Protein AF-B2ATV7-F1 (afdb_monomer)

Nearest PDB structures (foldseek):
  2cnq-assembly1_A  TM=7.010E-01  e=2.497E-25  Saccharomyces cerevisiae
  1obg-assembly1_A  TM=6.786E-01  e=4.242E-25  Saccharomyces cerevisiae
  1obd-assembly1_A  TM=6.694E-01  e=1.827E-22  Saccharomyces cerevisiae
  2cnv-assembly1_A  TM=6.680E-01  e=2.312E-22  Saccharomyces cerevisiae
  1a48-assembly1_A  TM=6.527E-01  e=5.898E-21  Saccharomyces cerevisiae

Foldseek 3Di:
DDQDFFPDDDDPVWAFDDDDQFWTWTDPDPVDIDIFGGQWDDDPRDIDPGGDHCPRVVVVVVVVVVVVCQVQCDAQNHHFDPPAAPLRDGPADDDWDWDDDPPPDDTHTHHLVVVCVVPNVVVSVVVRVVLRVLCVVLQVLLVVLQKHFSDFDWDWDQPPVVRDIDTDDDDPALAGTWIARNVQDDGRDDGDTLHCVLVVVVCVVVVNPPPPPDDDDPVSVVVNVVSRQSSVCSNPVDGPVVVVVD

Mean predicted aligned error: 11.79 Å

Organism: Podospora anserina (strain S / ATCC MYA-4624 / DSM 980 / FGSC 10383) (NCBI:txid515849)

pLDDT: mean 85.5, std 10.32, range [50.28, 97.06]

Secondary structure (DSSP, 8-state):
-PPPP-S----TTSEEEEE-SSEEEEEEETTEEEEEE-S--EETTEEPSS--TTHHHHHHHHHHHHHHHHHH-EETTEE--TTPPTTPPPSS-----B----TTSPPPB--HHHHHHHH-HHHHHHHHHHHHHHHHHHHHHHHTTTEEEEEE--EEEEETTTTEEEEES--S-TTTEEEEETTS--TTSPPP-SSTHHHHHHHHHTT-TT-TTPPPPHHHHHHHHHHHHHHHHHHHSS-HHHHHT-

Structure (mmCIF, N/CA/C/O backbone):
data_AF-B2ATV7-F1
#
_entry.id   AF-B2ATV7-F1
#
loop_
_atom_site.group_PDB
_atom_site.id
_atom_site.type_symbol
_atom_site.label_atom_id
_atom_site.label_alt_id
_atom_site.label_comp_id
_atom_site.label_asym_id
_atom_site.label_entity_id
_atom_site.label_seq_id
_atom_site.pdbx_PDB_ins_code
_atom_site.Cartn_x
_atom_site.Cartn_y
_atom_site.Cartn_z
_atom_site.occupancy
_atom_site.B_iso_or_equiv
_atom_site.auth_seq_id
_atom_site.auth_comp_id
_atom_site.auth_asym_id
_atom_site.auth_atom_id
_atom_site.pdbx_PDB_model_num
ATOM 1 N N . MET A 1 1 ? 34.332 16.399 -4.864 1.00 51.94 1 MET A N 1
ATOM 2 C CA . MET A 1 1 ? 35.090 15.244 -5.400 1.00 51.94 1 MET A CA 1
ATOM 3 C C . MET A 1 1 ? 34.204 14.534 -6.408 1.00 51.94 1 MET A C 1
ATOM 5 O O . MET A 1 1 ? 33.010 14.442 -6.154 1.00 51.94 1 MET A O 1
ATOM 9 N N . SER A 1 2 ? 34.739 14.103 -7.551 1.00 76.81 2 SER A N 1
ATOM 10 C CA . SER A 1 2 ? 33.984 13.308 -8.527 1.00 76.81 2 SER A CA 1
ATOM 11 C C . SER A 1 2 ? 33.774 11.887 -8.002 1.00 76.81 2 SER A C 1
ATOM 13 O O . SER A 1 2 ? 34.664 11.311 -7.377 1.00 76.81 2 SER A O 1
ATOM 15 N N . ILE A 1 3 ? 32.587 11.327 -8.234 1.00 81.81 3 ILE A N 1
ATOM 16 C CA . ILE A 1 3 ? 32.277 9.944 -7.862 1.00 81.81 3 ILE A CA 1
ATOM 17 C C . ILE A 1 3 ? 33.008 9.014 -8.846 1.00 81.81 3 ILE A C 1
ATOM 19 O O . ILE A 1 3 ? 32.867 9.208 -10.058 1.00 81.81 3 ILE A O 1
ATOM 23 N N . PRO A 1 4 ? 33.803 8.038 -8.371 1.00 86.50 4 PRO A N 1
ATOM 24 C CA . PRO A 1 4 ? 34.547 7.142 -9.248 1.00 86.50 4 PRO A CA 1
ATOM 25 C C . PRO A 1 4 ? 33.600 6.246 -10.056 1.00 86.50 4 PRO A C 1
ATOM 27 O O . PRO A 1 4 ? 32.606 5.746 -9.534 1.00 86.50 4 PRO A O 1
ATOM 30 N N . VAL A 1 5 ? 33.935 6.037 -11.331 1.00 92.00 5 VAL A N 1
ATOM 31 C CA . VAL A 1 5 ? 33.201 5.160 -12.252 1.00 92.00 5 VAL A CA 1
ATOM 32 C C . VAL A 1 5 ? 33.972 3.860 -12.412 1.00 92.00 5 VAL A C 1
ATOM 34 O O . VAL A 1 5 ? 35.124 3.874 -12.848 1.00 92.00 5 VAL A O 1
ATOM 37 N N . VAL A 1 6 ? 33.340 2.735 -12.091 1.00 92.00 6 VAL A N 1
ATOM 38 C CA . VAL A 1 6 ? 34.003 1.427 -12.087 1.00 92.00 6 VAL A CA 1
ATOM 39 C C . VAL A 1 6 ? 33.540 0.595 -13.283 1.00 92.00 6 VAL A C 1
ATOM 41 O O . VAL A 1 6 ? 32.559 -0.144 -13.214 1.00 92.00 6 VAL A O 1
ATOM 44 N N . THR A 1 7 ? 34.239 0.717 -14.414 1.00 91.69 7 THR A N 1
ATOM 45 C CA . THR A 1 7 ? 33.933 -0.034 -15.650 1.00 91.69 7 THR A CA 1
ATOM 46 C C . THR A 1 7 ? 34.720 -1.333 -15.792 1.00 91.69 7 THR A C 1
ATOM 48 O O . THR A 1 7 ? 34.287 -2.220 -16.532 1.00 91.69 7 THR A O 1
ATOM 51 N N . ASN A 1 8 ? 35.833 -1.470 -15.072 1.00 88.38 8 ASN A N 1
ATOM 52 C CA . ASN A 1 8 ? 36.617 -2.693 -14.994 1.00 88.38 8 ASN A CA 1
ATOM 53 C C . ASN A 1 8 ? 36.934 -3.023 -13.537 1.00 88.38 8 ASN A C 1
ATOM 55 O O . ASN A 1 8 ? 37.271 -2.135 -12.755 1.00 88.38 8 ASN A O 1
ATOM 59 N N . ILE A 1 9 ? 36.826 -4.299 -13.191 1.00 85.25 9 ILE A N 1
ATOM 60 C CA . ILE A 1 9 ? 37.188 -4.833 -11.883 1.00 85.25 9 ILE A CA 1
ATOM 61 C C . ILE A 1 9 ? 38.056 -6.044 -12.166 1.00 85.25 9 ILE A C 1
ATOM 63 O O . ILE A 1 9 ? 37.684 -6.873 -12.988 1.00 85.25 9 ILE A O 1
ATOM 67 N N . GLU A 1 10 ? 39.195 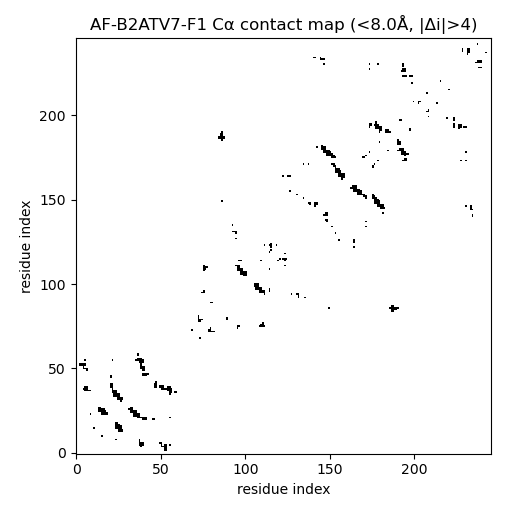-6.128 -11.493 1.00 87.06 10 GLU A N 1
ATOM 68 C CA . GLU A 1 10 ? 40.074 -7.291 -11.532 1.00 87.06 10 GLU A CA 1
ATOM 69 C C . GLU A 1 10 ? 40.244 -7.791 -10.102 1.00 87.06 10 GLU A C 1
ATOM 71 O O . GLU A 1 10 ? 40.695 -7.056 -9.221 1.00 87.06 10 GLU A O 1
ATOM 76 N N . LEU A 1 11 ? 39.835 -9.035 -9.863 1.00 88.69 11 LEU A N 1
ATOM 77 C CA . LEU A 1 11 ? 39.947 -9.693 -8.566 1.00 88.69 11 LEU A CA 1
ATOM 78 C C . LEU A 1 11 ? 41.034 -10.754 -8.674 1.00 88.69 11 LEU A C 1
ATOM 80 O O . LEU A 1 11 ? 40.785 -11.854 -9.150 1.00 88.69 11 LEU A O 1
ATOM 84 N N . SER A 1 12 ? 42.247 -10.436 -8.225 1.00 88.38 12 SER A N 1
ATOM 85 C CA . SER A 1 12 ? 43.395 -11.352 -8.306 1.00 88.38 12 SER A CA 1
ATOM 86 C C . SER A 1 12 ? 43.201 -12.660 -7.530 1.00 88.38 12 SER A C 1
ATOM 88 O O . SER A 1 12 ? 43.883 -13.643 -7.806 1.00 88.38 12 SER A O 1
ATOM 90 N N . SER A 1 13 ? 42.274 -12.684 -6.572 1.00 91.31 13 SER A N 1
ATOM 91 C CA . SER A 1 13 ? 41.938 -13.854 -5.762 1.00 91.31 13 SER A CA 1
ATOM 92 C C . SER A 1 13 ? 40.912 -14.795 -6.399 1.00 91.31 13 SER A C 1
ATOM 94 O O . SER A 1 13 ? 40.745 -15.899 -5.889 1.00 91.31 13 SER A O 1
ATOM 96 N N . LEU A 1 14 ? 40.220 -14.392 -7.473 1.00 93.62 14 LEU A N 1
ATOM 97 C CA . LEU A 1 14 ? 39.150 -15.181 -8.092 1.00 93.62 14 LEU A CA 1
ATOM 98 C C . LEU A 1 14 ? 39.347 -15.296 -9.605 1.00 93.62 14 LEU A C 1
ATOM 100 O O . LEU A 1 14 ? 39.597 -14.310 -10.296 1.00 93.62 14 LEU A O 1
ATOM 104 N N . ALA A 1 15 ? 39.165 -16.499 -10.149 1.00 93.62 15 ALA A N 1
ATOM 105 C CA . ALA A 1 15 ? 39.266 -16.712 -11.589 1.00 93.62 15 ALA A CA 1
ATOM 106 C C . ALA A 1 15 ? 38.071 -16.070 -12.311 1.00 93.62 15 ALA A C 1
ATOM 108 O O . ALA A 1 15 ? 36.918 -16.455 -12.094 1.00 93.62 15 ALA A O 1
ATOM 109 N N . LYS A 1 16 ? 38.337 -15.101 -13.193 1.00 95.75 16 LYS A N 1
ATOM 110 C CA . LYS A 1 16 ? 37.312 -14.501 -14.055 1.00 95.75 16 LYS A CA 1
ATOM 111 C C . LYS A 1 16 ? 36.872 -15.521 -15.104 1.00 95.75 16 LYS A C 1
ATOM 113 O O . LYS A 1 16 ? 37.684 -15.994 -15.893 1.00 95.75 16 LYS A O 1
ATOM 118 N N . LEU A 1 17 ? 35.585 -15.850 -15.115 1.00 95.38 17 LEU A N 1
ATOM 119 C CA . LEU A 1 17 ? 34.995 -16.814 -16.044 1.00 95.38 17 LEU A CA 1
ATOM 120 C C . LEU A 1 17 ? 34.469 -16.142 -17.309 1.00 95.38 17 LEU A C 1
ATOM 122 O O . LEU A 1 17 ? 34.633 -16.664 -18.407 1.00 95.38 17 LEU A O 1
ATOM 126 N N . ALA A 1 18 ? 33.803 -14.994 -17.158 1.00 93.50 18 ALA A N 1
ATOM 127 C CA . ALA A 1 18 ? 33.195 -14.287 -18.279 1.00 93.50 18 ALA A CA 1
ATOM 128 C C . ALA A 1 18 ? 33.068 -12.786 -18.000 1.00 93.50 18 ALA A C 1
ATOM 130 O O . ALA A 1 18 ? 32.895 -12.364 -16.856 1.00 93.50 18 ALA A O 1
ATOM 131 N N . SER A 1 19 ? 33.088 -11.984 -19.066 1.00 94.12 19 SER A N 1
ATOM 132 C CA . SER A 1 19 ? 32.728 -10.562 -19.028 1.00 94.12 19 SER A CA 1
ATOM 133 C C . SER A 1 19 ? 31.584 -10.314 -20.004 1.00 94.12 19 SER A C 1
ATOM 135 O O . SER A 1 19 ? 31.733 -10.496 -21.210 1.00 94.12 19 SER A O 1
ATOM 137 N N . GLY A 1 20 ? 30.428 -9.916 -19.486 1.00 89.44 20 GLY A N 1
ATOM 138 C CA . GLY A 1 20 ? 29.294 -9.458 -20.280 1.00 89.44 20 GLY A CA 1
ATOM 139 C C . GLY A 1 20 ? 29.287 -7.937 -20.444 1.00 89.44 20 GLY A C 1
ATOM 140 O O . GLY A 1 20 ? 30.139 -7.223 -19.911 1.00 89.44 20 GLY A O 1
ATOM 141 N N . LYS A 1 21 ? 28.254 -7.407 -21.113 1.00 86.50 21 LYS A N 1
ATOM 142 C CA . LYS A 1 21 ? 28.104 -5.955 -21.354 1.00 86.50 21 LYS A CA 1
ATOM 143 C C . LYS A 1 21 ? 28.189 -5.122 -20.069 1.00 86.50 21 LYS A C 1
ATOM 145 O O . LYS A 1 21 ? 28.843 -4.087 -20.043 1.00 86.50 21 LYS A O 1
ATOM 150 N N . VAL A 1 22 ? 27.581 -5.610 -18.988 1.00 90.25 22 VAL A N 1
ATOM 151 C CA . VAL A 1 22 ? 27.431 -4.872 -17.718 1.00 90.25 22 VAL A CA 1
ATOM 152 C C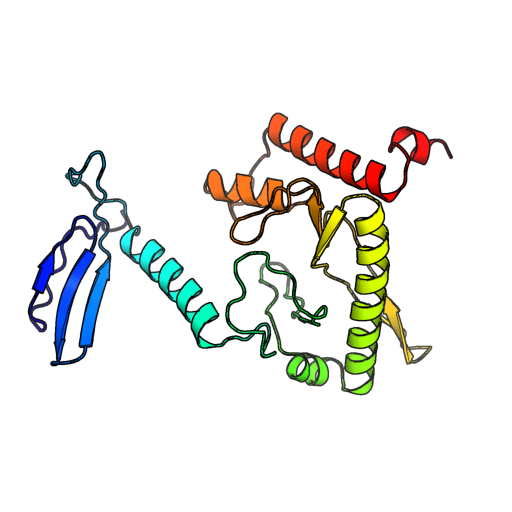 . VAL A 1 22 ? 27.835 -5.661 -16.468 1.00 90.25 22 VAL A C 1
ATOM 154 O O . VAL A 1 22 ? 27.803 -5.117 -15.369 1.00 90.25 22 VAL A O 1
ATOM 157 N N . ARG A 1 23 ? 28.166 -6.949 -16.602 1.00 94.94 23 ARG A N 1
ATOM 158 C CA . ARG A 1 23 ? 28.457 -7.844 -15.475 1.00 94.94 23 ARG A CA 1
ATOM 159 C C . ARG A 1 23 ? 29.693 -8.674 -15.763 1.00 94.94 23 ARG A C 1
ATOM 161 O O . ARG A 1 23 ? 29.824 -9.181 -16.874 1.00 94.94 23 ARG A O 1
ATOM 168 N N . ASP A 1 24 ? 30.524 -8.846 -14.751 1.00 95.31 24 ASP A N 1
ATOM 169 C CA . ASP A 1 24 ? 31.631 -9.793 -14.748 1.00 95.31 24 ASP A CA 1
ATOM 170 C C . ASP A 1 24 ? 31.269 -10.976 -13.847 1.00 95.31 24 ASP A C 1
ATOM 172 O O . ASP A 1 24 ? 30.594 -10.814 -12.826 1.00 95.31 24 ASP A O 1
ATOM 176 N N . LEU A 1 25 ? 31.684 -12.171 -14.257 1.00 94.94 25 LEU A N 1
ATOM 177 C CA . LEU A 1 25 ? 31.409 -13.421 -13.565 1.00 94.94 25 LEU A CA 1
ATOM 178 C C . LEU A 1 25 ? 32.722 -14.048 -13.115 1.00 94.94 25 LEU A C 1
ATOM 180 O O . LEU A 1 25 ? 33.615 -14.260 -13.936 1.00 94.94 25 LEU A O 1
ATOM 184 N N . TYR A 1 26 ? 32.814 -14.374 -11.832 1.00 96.38 26 TYR A N 1
ATOM 185 C CA . TYR A 1 26 ? 33.991 -14.982 -11.224 1.00 96.38 26 TYR A CA 1
ATOM 186 C C . TYR A 1 26 ? 33.640 -16.325 -10.596 1.00 96.38 26 TYR A C 1
ATOM 188 O O . TYR A 1 26 ? 32.553 -16.491 -10.038 1.00 96.38 26 TYR A O 1
ATOM 196 N N . ASN A 1 27 ? 34.578 -17.263 -10.672 1.00 95.69 27 ASN A N 1
ATOM 197 C CA . ASN A 1 27 ? 34.495 -18.529 -9.963 1.00 95.69 27 ASN A CA 1
ATOM 198 C C . ASN A 1 27 ? 34.917 -18.336 -8.507 1.00 95.69 27 ASN A C 1
ATOM 200 O O . ASN A 1 27 ? 36.000 -17.801 -8.265 1.00 95.69 27 ASN A O 1
ATOM 204 N N . VAL A 1 28 ? 34.092 -18.784 -7.563 1.00 94.12 28 VAL A N 1
ATOM 205 C CA . VAL A 1 28 ? 34.447 -18.827 -6.136 1.00 94.12 28 VAL A CA 1
ATOM 206 C C . VAL A 1 28 ? 34.852 -20.247 -5.750 1.00 94.12 28 VAL A C 1
ATOM 208 O O . VAL A 1 28 ? 35.922 -20.440 -5.183 1.00 94.12 28 VAL A O 1
ATOM 211 N N . ASP A 1 29 ? 34.030 -21.231 -6.115 1.00 92.12 29 ASP A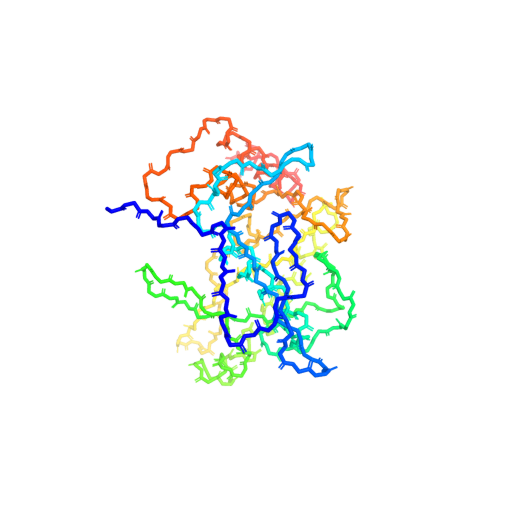 N 1
ATOM 212 C CA . ASP A 1 29 ? 34.279 -22.667 -5.962 1.00 92.12 29 ASP A CA 1
ATOM 213 C C . ASP A 1 29 ? 33.379 -23.468 -6.925 1.00 92.12 29 ASP A C 1
ATOM 215 O O . ASP A 1 29 ? 32.576 -22.891 -7.658 1.00 92.12 29 ASP A O 1
ATOM 219 N N . ASP A 1 30 ? 33.469 -24.802 -6.897 1.00 90.56 30 ASP A N 1
ATOM 220 C CA . ASP A 1 30 ? 32.742 -25.714 -7.798 1.00 90.56 30 ASP A CA 1
ATOM 221 C C . ASP A 1 30 ? 31.211 -25.529 -7.825 1.00 90.56 30 ASP A C 1
ATOM 223 O O . ASP A 1 30 ? 30.544 -26.036 -8.731 1.00 90.56 30 ASP A O 1
ATOM 227 N N . LYS A 1 31 ? 30.622 -24.847 -6.836 1.00 91.56 31 LYS A N 1
ATOM 228 C CA . LYS A 1 31 ? 29.171 -24.626 -6.725 1.00 91.56 31 LYS A CA 1
ATOM 229 C C . LYS A 1 31 ? 28.785 -23.154 -6.610 1.00 91.56 31 LYS A C 1
ATOM 231 O O . LYS A 1 31 ? 27.590 -22.856 -6.554 1.00 91.56 31 LYS A O 1
ATOM 236 N N . THR A 1 32 ? 29.753 -22.241 -6.593 1.00 86.56 32 THR A N 1
ATOM 237 C CA . THR A 1 32 ? 29.521 -20.846 -6.219 1.00 86.56 32 THR A CA 1
ATOM 238 C C . THR A 1 32 ? 30.158 -19.888 -7.214 1.00 86.56 32 THR A C 1
ATOM 240 O O . THR A 1 32 ? 31.349 -19.949 -7.513 1.00 86.56 32 THR A O 1
ATOM 243 N N . LEU A 1 33 ? 29.352 -18.937 -7.685 1.00 93.12 33 LEU A N 1
ATOM 244 C CA . LEU A 1 33 ? 29.773 -17.880 -8.596 1.00 93.12 33 LEU A CA 1
ATOM 245 C C . LEU A 1 33 ? 29.585 -16.510 -7.948 1.00 93.12 33 LEU A C 1
ATOM 247 O O . LEU A 1 33 ? 28.576 -16.261 -7.285 1.00 93.12 33 LEU A O 1
ATOM 251 N N . LEU A 1 34 ? 30.516 -15.595 -8.210 1.00 91.56 34 LEU A N 1
ATOM 252 C CA . LEU A 1 34 ? 30.381 -14.184 -7.866 1.00 91.56 34 LEU A CA 1
ATOM 253 C C . LEU A 1 34 ? 29.990 -13.386 -9.114 1.00 91.56 34 LEU A C 1
ATOM 255 O O . LEU A 1 34 ? 30.743 -13.312 -10.086 1.00 91.56 34 LEU A O 1
ATOM 259 N N . PHE A 1 35 ? 28.818 -12.753 -9.060 1.00 94.19 35 PHE A N 1
ATOM 260 C CA . PHE A 1 35 ? 28.366 -11.787 -10.059 1.00 94.19 35 PHE A CA 1
ATOM 261 C C . PHE A 1 35 ? 28.732 -10.369 -9.624 1.00 94.19 35 PHE A C 1
ATOM 263 O O . PHE A 1 35 ? 28.254 -9.887 -8.599 1.00 94.19 35 PHE A O 1
ATOM 270 N N . VAL A 1 36 ? 29.519 -9.676 -10.442 1.00 94.06 36 VAL A N 1
ATOM 271 C CA . VAL A 1 36 ? 29.919 -8.287 -10.206 1.00 94.06 36 VAL A CA 1
ATOM 272 C C . VAL A 1 36 ? 29.269 -7.394 -11.258 1.00 94.06 36 VAL A C 1
ATOM 274 O O . VAL A 1 36 ? 29.610 -7.464 -12.437 1.00 94.06 36 VAL A O 1
ATOM 277 N N . THR A 1 37 ? 28.322 -6.547 -10.851 1.00 95.31 37 THR A N 1
ATOM 278 C CA . THR A 1 37 ? 27.703 -5.558 -11.750 1.00 95.31 37 THR A CA 1
ATOM 279 C C . THR A 1 37 ? 28.553 -4.294 -11.789 1.00 95.31 37 THR A C 1
ATOM 281 O O . THR A 1 37 ? 28.778 -3.675 -10.753 1.00 95.31 37 THR A O 1
ATOM 284 N N . THR A 1 38 ? 29.011 -3.903 -12.977 1.00 95.94 38 THR A N 1
ATOM 285 C CA . THR A 1 38 ? 29.863 -2.723 -13.175 1.00 95.94 38 THR A CA 1
ATOM 286 C C . THR A 1 38 ? 29.046 -1.491 -13.564 1.00 95.94 38 THR A C 1
ATOM 288 O O . THR A 1 38 ? 27.846 -1.565 -13.850 1.00 95.94 38 THR A O 1
ATOM 291 N N . ASP A 1 39 ? 29.721 -0.346 -13.637 1.00 94.25 39 ASP A N 1
ATOM 292 C CA . ASP A 1 39 ? 29.150 0.914 -14.117 1.00 94.25 39 ASP A CA 1
ATOM 293 C C . ASP A 1 39 ? 29.080 0.997 -15.651 1.00 94.25 39 ASP A C 1
ATOM 295 O O . ASP A 1 39 ? 28.631 2.006 -16.198 1.00 94.25 39 ASP A O 1
ATOM 299 N N . ARG A 1 40 ? 29.481 -0.062 -16.375 1.00 93.56 40 ARG A N 1
ATOM 300 C CA . ARG A 1 40 ? 29.339 -0.122 -17.836 1.00 93.56 40 ARG A CA 1
ATOM 301 C C . ARG A 1 40 ? 27.871 0.026 -18.234 1.00 93.56 40 ARG A C 1
ATOM 303 O O . ARG A 1 40 ? 26.960 -0.482 -17.570 1.00 93.56 40 ARG A O 1
ATOM 310 N N . ILE A 1 41 ? 27.641 0.694 -19.355 1.00 81.25 41 ILE A N 1
ATOM 311 C CA . ILE A 1 41 ? 26.332 0.829 -19.990 1.00 81.25 41 ILE A CA 1
ATOM 312 C C . ILE A 1 41 ? 26.471 0.490 -21.474 1.00 81.25 41 ILE A C 1
ATOM 314 O O . ILE A 1 41 ? 27.522 0.722 -22.070 1.00 81.25 41 ILE A O 1
ATOM 318 N N . SER A 1 42 ? 25.431 -0.094 -22.063 1.00 75.19 42 SER A N 1
ATOM 319 C CA . SER A 1 42 ? 25.397 -0.417 -23.487 1.00 75.19 42 SER A CA 1
ATOM 320 C C . SER A 1 42 ? 24.139 0.135 -24.135 1.00 75.19 42 SER A C 1
ATOM 322 O O . SER A 1 42 ? 23.070 0.070 -23.531 1.00 75.19 42 SER A O 1
ATOM 324 N N . ALA A 1 43 ? 24.261 0.589 -25.375 1.00 57.50 43 ALA A N 1
ATOM 325 C CA . ALA A 1 43 ? 23.150 0.967 -26.241 1.00 57.50 43 ALA A CA 1
ATOM 326 C C . ALA A 1 43 ? 23.392 0.350 -27.624 1.00 57.50 43 ALA A C 1
ATOM 328 O O . ALA A 1 43 ? 24.537 0.301 -28.070 1.00 57.50 43 ALA A O 1
ATOM 329 N N . TYR A 1 44 ? 22.338 -0.158 -28.272 1.00 69.38 44 TYR A N 1
ATOM 330 C CA . TYR A 1 44 ? 22.432 -0.856 -29.567 1.00 69.38 44 TYR A CA 1
ATOM 331 C C . TYR A 1 44 ? 23.533 -1.934 -29.596 1.00 69.38 44 TYR A C 1
ATOM 333 O O . TYR A 1 44 ? 24.347 -1.996 -30.508 1.00 69.38 44 TYR A O 1
ATOM 341 N N . ASP A 1 45 ? 23.595 -2.746 -28.537 1.00 68.31 45 ASP A N 1
ATOM 342 C CA . ASP A 1 45 ? 24.574 -3.823 -28.336 1.00 68.31 45 ASP A CA 1
ATOM 343 C C . ASP A 1 45 ? 26.055 -3.427 -28.220 1.00 68.31 45 ASP A C 1
ATOM 345 O O . ASP A 1 45 ? 26.893 -4.302 -27.991 1.00 68.31 45 ASP A O 1
ATOM 349 N N . VAL A 1 46 ? 26.377 -2.133 -28.233 1.00 69.31 46 VAL A N 1
ATOM 350 C CA . VAL A 1 46 ? 27.738 -1.614 -28.047 1.00 69.31 46 VAL A CA 1
ATOM 351 C C . VAL A 1 46 ? 27.908 -1.073 -26.628 1.00 69.31 46 VAL A C 1
ATOM 353 O O . VAL A 1 46 ? 27.053 -0.348 -26.121 1.00 69.31 46 VAL A O 1
ATOM 356 N N . ILE A 1 47 ? 29.012 -1.430 -25.966 1.00 81.38 47 ILE A N 1
ATOM 357 C CA . ILE A 1 47 ? 29.383 -0.880 -24.653 1.00 81.38 47 ILE A CA 1
ATOM 358 C C . ILE A 1 47 ? 29.942 0.530 -24.861 1.00 81.38 47 ILE A C 1
ATOM 360 O O . ILE A 1 47 ? 30.819 0.736 -25.697 1.00 81.38 47 ILE A O 1
ATOM 364 N N . MET A 1 48 ? 29.438 1.497 -24.103 1.00 79.50 48 MET A N 1
ATOM 365 C CA . MET A 1 48 ? 29.913 2.878 -24.158 1.00 79.50 48 MET A CA 1
ATOM 366 C C . MET A 1 48 ? 31.319 2.999 -23.543 1.00 79.50 48 MET A C 1
ATOM 368 O O . MET A 1 48 ? 31.675 2.251 -22.633 1.00 79.50 48 MET A O 1
ATOM 372 N N . ALA A 1 49 ? 32.122 3.951 -24.032 1.00 83.62 49 ALA A N 1
ATOM 373 C CA . ALA A 1 49 ? 33.503 4.149 -23.569 1.00 83.62 49 ALA A CA 1
ATOM 374 C C . ALA A 1 49 ? 33.584 4.629 -22.107 1.00 83.62 49 ALA A C 1
ATOM 376 O O . ALA A 1 49 ? 34.539 4.322 -21.395 1.00 83.62 49 ALA A O 1
ATOM 377 N N . ASN A 1 50 ? 32.573 5.373 -21.657 1.00 76.12 50 ASN A N 1
ATOM 378 C CA . ASN A 1 50 ? 32.387 5.786 -20.274 1.00 76.12 50 ASN A CA 1
ATOM 379 C C . ASN A 1 50 ? 31.337 4.910 -19.568 1.00 76.12 50 ASN A C 1
ATOM 381 O O . ASN A 1 50 ? 30.474 4.293 -20.191 1.00 76.12 50 ASN A O 1
ATOM 385 N N . GLY A 1 51 ? 31.410 4.870 -18.239 1.00 87.12 51 GLY A N 1
ATOM 386 C CA . GLY A 1 51 ? 30.368 4.279 -17.402 1.00 87.12 51 GLY A CA 1
ATOM 387 C C . GLY A 1 51 ? 29.438 5.332 -16.803 1.00 87.12 51 GLY A C 1
ATOM 388 O O . GLY A 1 51 ? 29.699 6.533 -16.875 1.00 87.12 51 GLY A O 1
ATOM 389 N N . VAL A 1 52 ? 28.366 4.858 -16.174 1.00 85.94 52 VAL A N 1
ATOM 390 C CA . VAL A 1 52 ? 27.448 5.677 -15.376 1.00 85.94 52 VAL A CA 1
ATOM 391 C C . VAL A 1 52 ? 27.820 5.497 -13.900 1.00 85.94 52 VAL A C 1
ATOM 393 O O . VAL A 1 52 ? 27.661 4.380 -13.402 1.00 85.94 52 VAL A O 1
ATOM 396 N N . PRO A 1 53 ? 28.313 6.538 -13.198 1.00 90.19 53 PRO A N 1
ATOM 397 C CA . PRO A 1 53 ? 28.735 6.414 -11.804 1.00 90.19 53 PRO A CA 1
ATOM 398 C C . PRO A 1 53 ? 27.660 5.752 -10.930 1.00 90.19 53 PRO A C 1
ATOM 400 O O . PRO A 1 53 ? 26.487 6.115 -11.016 1.00 90.19 53 PRO A O 1
ATOM 403 N N . LEU A 1 54 ? 28.065 4.802 -10.079 1.00 86.25 54 LEU A N 1
ATOM 404 C CA . LEU A 1 54 ? 27.216 4.068 -9.120 1.00 86.25 54 LEU A CA 1
ATOM 405 C C . LEU A 1 54 ? 26.149 3.145 -9.723 1.00 86.25 54 LEU A C 1
ATOM 407 O O . LEU A 1 54 ? 25.447 2.462 -8.970 1.00 86.25 54 LEU A O 1
ATOM 411 N N . LYS A 1 55 ? 26.011 3.067 -11.049 1.00 90.12 55 LYS A N 1
ATOM 412 C CA . LYS A 1 55 ? 25.007 2.216 -11.699 1.00 90.12 55 LYS A CA 1
ATOM 413 C C . LYS A 1 55 ? 25.125 0.757 -11.254 1.00 90.12 55 LYS A C 1
ATOM 415 O O . LYS A 1 55 ? 24.105 0.125 -10.979 1.00 90.12 55 LYS A O 1
ATOM 420 N N . GLY A 1 56 ? 26.338 0.214 -11.162 1.00 86.50 56 GLY A N 1
ATOM 421 C CA . GLY A 1 56 ? 26.560 -1.170 -10.739 1.00 86.50 56 GLY A CA 1
ATOM 422 C C . GLY A 1 56 ? 26.064 -1.437 -9.316 1.00 86.50 56 GLY A C 1
ATOM 423 O O . GLY A 1 56 ? 25.368 -2.428 -9.066 1.00 86.50 56 GLY A O 1
ATOM 424 N N . ALA A 1 57 ? 26.338 -0.506 -8.399 1.00 79.88 57 ALA A N 1
ATOM 425 C CA . ALA A 1 57 ? 25.876 -0.563 -7.016 1.00 79.88 57 ALA A CA 1
ATOM 426 C C . ALA A 1 57 ? 24.345 -0.449 -6.915 1.00 79.88 57 ALA A C 1
ATOM 428 O O . ALA A 1 57 ? 23.720 -1.252 -6.219 1.00 79.88 57 ALA A O 1
ATOM 429 N N . VAL A 1 58 ? 23.728 0.489 -7.644 1.00 73.38 58 VAL A N 1
ATOM 430 C CA . VAL A 1 58 ? 22.265 0.674 -7.671 1.00 73.38 58 VAL A CA 1
ATOM 431 C C . VAL A 1 58 ? 21.561 -0.593 -8.162 1.00 73.38 58 VAL A C 1
ATOM 433 O O . VAL A 1 58 ? 20.677 -1.111 -7.483 1.00 73.38 58 VAL A O 1
ATOM 436 N N . LEU A 1 59 ? 21.991 -1.154 -9.296 1.00 74.06 59 LEU A N 1
ATOM 437 C CA . LEU A 1 59 ? 21.384 -2.364 -9.867 1.00 74.06 59 LEU A CA 1
ATOM 438 C C . LEU A 1 59 ? 21.546 -3.595 -8.960 1.00 74.06 59 LEU A C 1
ATOM 440 O O . LEU A 1 59 ? 20.640 -4.430 -8.864 1.00 74.06 59 LEU A O 1
ATOM 444 N N . THR A 1 60 ? 22.680 -3.695 -8.264 1.00 81.81 60 THR A N 1
ATOM 445 C CA . THR A 1 60 ? 22.931 -4.764 -7.287 1.00 81.81 60 THR A CA 1
ATOM 446 C C . THR A 1 60 ? 21.994 -4.643 -6.085 1.00 81.81 60 THR A C 1
ATOM 448 O O . THR A 1 60 ? 21.389 -5.636 -5.683 1.00 81.81 60 THR A O 1
ATOM 451 N N . ASN A 1 61 ? 21.798 -3.432 -5.555 1.00 69.06 61 ASN A N 1
ATOM 452 C CA . ASN A 1 61 ? 20.891 -3.190 -4.430 1.00 69.06 61 ASN A CA 1
ATOM 453 C C . ASN A 1 61 ? 19.419 -3.435 -4.795 1.00 69.06 61 ASN A C 1
ATOM 455 O O . ASN A 1 61 ? 18.695 -4.037 -4.005 1.00 69.06 61 ASN A O 1
ATOM 459 N N . ILE A 1 62 ? 18.987 -3.060 -6.005 1.00 66.56 62 ILE A N 1
ATOM 460 C CA . ILE A 1 62 ? 17.642 -3.388 -6.510 1.00 66.56 62 ILE A CA 1
ATOM 461 C C . ILE A 1 62 ? 17.450 -4.910 -6.568 1.00 66.56 62 ILE A C 1
ATOM 463 O O . ILE A 1 62 ? 16.446 -5.431 -6.089 1.00 66.56 62 ILE A O 1
ATOM 467 N N . SER A 1 63 ? 18.434 -5.646 -7.096 1.00 70.50 63 SER A N 1
ATOM 468 C CA . SER A 1 63 ? 18.370 -7.114 -7.150 1.00 70.50 63 SER A CA 1
ATOM 469 C C . SER A 1 63 ? 18.304 -7.732 -5.748 1.00 70.50 63 SER A C 1
ATOM 471 O O . SER A 1 63 ? 17.474 -8.602 -5.494 1.00 70.50 63 SER A O 1
ATOM 473 N N . ALA A 1 64 ? 19.132 -7.253 -4.813 1.00 69.69 64 ALA A N 1
ATOM 474 C CA . ALA A 1 64 ? 19.125 -7.704 -3.422 1.00 69.69 64 ALA A CA 1
ATOM 475 C C . ALA A 1 64 ? 17.779 -7.438 -2.723 1.00 69.69 64 ALA A C 1
ATOM 477 O O . ALA A 1 64 ? 17.297 -8.299 -1.987 1.00 69.69 64 ALA A O 1
ATOM 478 N N . HIS A 1 65 ? 17.147 -6.291 -2.989 1.00 63.72 65 HIS A N 1
ATOM 479 C CA . HIS A 1 65 ? 15.814 -5.961 -2.485 1.00 63.72 65 HIS A CA 1
ATOM 480 C C . HIS A 1 65 ? 14.761 -6.977 -2.958 1.00 63.72 65 HIS A C 1
ATOM 482 O O . HIS A 1 65 ? 14.060 -7.568 -2.133 1.00 63.72 65 HIS A O 1
ATOM 488 N N . TRP A 1 66 ? 14.710 -7.266 -4.263 1.00 59.22 66 TRP A N 1
ATOM 489 C CA . TRP A 1 66 ? 13.782 -8.258 -4.817 1.00 59.22 66 TRP A CA 1
ATOM 490 C C . TRP A 1 66 ? 14.053 -9.679 -4.311 1.00 59.22 66 TRP A C 1
ATOM 492 O O . TRP A 1 66 ? 13.116 -10.426 -4.019 1.00 59.22 66 TRP A O 1
ATOM 502 N N . PHE A 1 67 ? 15.323 -10.062 -4.151 1.00 68.12 67 PHE A N 1
ATOM 503 C CA . PHE A 1 67 ? 15.672 -11.358 -3.567 1.00 68.12 67 PHE A CA 1
ATOM 504 C C . PHE A 1 67 ? 15.290 -11.458 -2.090 1.00 68.12 67 PHE A C 1
ATOM 506 O O . PHE A 1 67 ? 14.859 -12.526 -1.665 1.00 68.12 67 PHE A O 1
ATOM 513 N N . LYS A 1 68 ? 15.390 -10.373 -1.312 1.00 55.75 68 LYS A N 1
ATOM 514 C CA . LYS A 1 68 ? 14.942 -10.345 0.089 1.00 55.75 68 LYS A CA 1
ATOM 515 C C . LYS A 1 68 ? 13.440 -10.623 0.190 1.00 55.75 68 LYS A C 1
ATOM 517 O O . LYS A 1 68 ? 13.057 -11.490 0.971 1.00 55.75 68 LYS A O 1
ATOM 522 N N . TYR A 1 69 ? 12.630 -9.973 -0.649 1.00 52.78 69 TYR A N 1
ATOM 523 C CA . TYR A 1 69 ? 11.188 -10.232 -0.743 1.00 52.78 69 TYR A CA 1
ATOM 524 C C . TYR A 1 69 ? 10.888 -11.696 -1.112 1.00 52.78 69 TYR A C 1
ATOM 526 O O . TYR A 1 69 ? 10.122 -12.368 -0.424 1.00 52.78 69 TYR A O 1
ATOM 534 N N . LYS A 1 70 ? 11.566 -12.243 -2.136 1.00 53.22 70 LYS A N 1
ATOM 535 C CA . LYS A 1 70 ? 11.401 -13.656 -2.530 1.00 53.22 70 LYS A CA 1
ATOM 536 C C . LYS A 1 70 ? 11.863 -14.663 -1.472 1.00 53.22 70 LYS A C 1
ATOM 538 O O . LYS A 1 70 ? 11.369 -15.786 -1.473 1.00 53.22 70 LYS A O 1
ATOM 543 N N . LYS A 1 71 ? 12.832 -14.311 -0.621 1.00 55.31 71 LYS A N 1
ATOM 544 C CA . LYS A 1 71 ? 13.458 -15.248 0.324 1.00 55.31 71 LYS A CA 1
ATOM 545 C C . LYS A 1 71 ? 12.692 -15.384 1.637 1.00 55.31 71 LYS A C 1
ATOM 547 O O . LYS A 1 71 ? 12.713 -16.471 2.204 1.00 55.31 71 LYS A O 1
ATOM 552 N N . SER A 1 72 ? 12.050 -14.326 2.137 1.00 64.62 72 SER A N 1
ATOM 553 C CA . SER A 1 72 ? 11.279 -14.440 3.380 1.00 64.62 72 SER A CA 1
ATOM 554 C C . SER A 1 72 ? 9.884 -15.013 3.149 1.00 64.62 72 SER A C 1
ATOM 556 O O . SER A 1 72 ? 9.371 -15.680 4.039 1.00 64.62 72 SER A O 1
ATOM 558 N N . GLY A 1 73 ? 9.273 -14.776 1.977 1.00 74.75 73 GLY A N 1
ATOM 559 C CA . GLY A 1 73 ? 7.875 -15.157 1.739 1.00 74.75 73 GLY A CA 1
ATOM 560 C C . GLY A 1 73 ? 6.930 -14.531 2.770 1.00 74.75 73 GLY A C 1
ATOM 561 O O . GLY A 1 73 ? 5.886 -15.101 3.080 1.00 74.75 73 GLY A O 1
ATOM 562 N N . THR A 1 74 ? 7.337 -13.395 3.346 1.00 82.69 74 THR A N 1
ATOM 563 C CA . THR A 1 74 ? 6.625 -12.721 4.426 1.00 82.69 74 THR A CA 1
ATOM 564 C C . THR A 1 74 ? 6.462 -11.231 4.166 1.00 82.69 74 THR A C 1
ATOM 566 O O . THR A 1 74 ? 7.303 -10.599 3.524 1.00 82.69 74 THR A O 1
ATOM 569 N N . VAL A 1 75 ? 5.402 -10.662 4.732 1.00 85.69 75 VAL A N 1
ATOM 570 C CA . VAL A 1 75 ? 5.130 -9.224 4.802 1.00 85.69 75 VAL A CA 1
ATOM 571 C C . VAL A 1 75 ? 4.936 -8.880 6.276 1.00 85.69 75 VAL A C 1
ATOM 573 O O . VAL A 1 75 ? 4.092 -9.476 6.928 1.00 85.69 75 VAL A O 1
ATOM 576 N N . HIS A 1 76 ? 5.757 -7.981 6.833 1.00 85.44 76 HIS A N 1
ATOM 577 C CA . HIS A 1 76 ? 5.735 -7.652 8.274 1.00 85.44 76 HIS A CA 1
ATOM 578 C C . HIS A 1 76 ? 5.842 -8.894 9.188 1.00 85.44 76 HIS A C 1
ATOM 580 O O . HIS A 1 76 ? 5.223 -8.971 10.242 1.00 85.44 76 HIS A O 1
ATOM 586 N N . GLY A 1 77 ? 6.611 -9.906 8.766 1.00 84.50 77 GLY A N 1
ATOM 587 C CA . GLY A 1 77 ? 6.749 -11.175 9.494 1.00 84.50 77 GLY A CA 1
ATOM 588 C C . GLY A 1 77 ? 5.614 -12.180 9.262 1.00 84.50 77 GLY A C 1
ATOM 589 O O . GLY A 1 77 ? 5.791 -13.356 9.565 1.00 84.50 77 GLY A 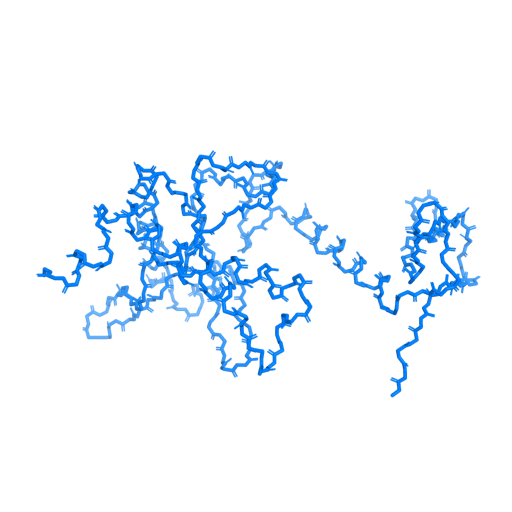O 1
ATOM 590 N N . LEU A 1 78 ? 4.506 -11.767 8.642 1.00 85.19 78 LEU A N 1
ATOM 591 C CA . LEU A 1 78 ? 3.380 -12.632 8.300 1.00 85.19 78 LEU A CA 1
ATOM 592 C C . LEU A 1 78 ? 3.683 -13.420 7.030 1.00 85.19 78 LEU A C 1
ATOM 594 O O . LEU A 1 78 ? 4.030 -12.829 6.009 1.00 85.19 78 LEU A O 1
ATOM 598 N N . ALA A 1 79 ? 3.545 -14.743 7.076 1.00 86.06 79 ALA A N 1
ATOM 599 C CA . ALA A 1 79 ? 3.675 -15.580 5.889 1.00 86.06 79 ALA A CA 1
ATOM 600 C C . ALA A 1 79 ? 2.584 -15.236 4.868 1.00 86.06 79 ALA A C 1
ATOM 602 O O . ALA A 1 79 ? 1.409 -15.126 5.214 1.00 86.06 79 ALA A O 1
ATOM 603 N N . VAL A 1 80 ? 2.975 -15.100 3.603 1.00 86.88 80 VAL A N 1
ATOM 604 C CA . VAL A 1 80 ? 2.049 -14.862 2.492 1.00 86.88 80 VAL A CA 1
ATOM 605 C C . VAL A 1 80 ? 2.109 -16.026 1.501 1.00 86.88 80 VAL A C 1
ATOM 607 O O . VAL A 1 80 ? 3.128 -16.723 1.440 1.00 86.88 80 VAL A O 1
ATOM 610 N N . PRO A 1 81 ? 1.037 -16.281 0.726 1.00 86.44 81 PRO A N 1
ATOM 611 C CA . PRO A 1 81 ? 1.044 -17.336 -0.279 1.00 86.44 81 PRO A CA 1
ATOM 612 C C . PRO A 1 81 ? 2.251 -17.250 -1.217 1.00 86.44 81 PRO A C 1
ATOM 614 O O . PRO A 1 81 ? 2.657 -16.174 -1.660 1.00 86.44 81 PRO A O 1
ATOM 617 N N . ALA A 1 82 ? 2.820 -18.406 -1.548 1.00 84.06 82 ALA A N 1
ATOM 618 C CA . ALA A 1 82 ? 3.864 -18.473 -2.558 1.00 84.06 82 ALA A CA 1
ATOM 619 C C . ALA A 1 82 ? 3.300 -18.106 -3.940 1.00 84.06 82 ALA A C 1
ATOM 621 O O . ALA A 1 82 ? 2.134 -18.351 -4.239 1.00 84.06 82 ALA A O 1
ATOM 622 N N . GLY A 1 83 ? 4.154 -17.559 -4.806 1.00 83.88 83 GLY A N 1
ATOM 623 C CA . GLY A 1 83 ? 3.789 -17.277 -6.196 1.00 83.88 83 GLY A CA 1
ATOM 624 C C . GLY A 1 83 ? 2.982 -15.996 -6.414 1.00 83.88 83 GLY A C 1
ATOM 625 O O . GLY A 1 83 ? 2.610 -15.736 -7.555 1.00 83.88 83 GLY A O 1
ATOM 626 N N . LEU A 1 84 ? 2.760 -15.177 -5.377 1.00 84.81 84 LEU A N 1
ATOM 627 C CA . LEU A 1 84 ? 2.197 -13.839 -5.558 1.00 84.81 84 LEU A CA 1
ATOM 628 C C . LEU A 1 84 ? 3.090 -13.014 -6.494 1.00 84.81 84 LEU A C 1
ATOM 630 O O . LEU A 1 84 ? 4.305 -12.900 -6.306 1.00 84.81 84 LEU A O 1
ATOM 634 N N . GLN A 1 85 ? 2.465 -12.455 -7.522 1.00 86.31 85 GLN A N 1
ATOM 635 C CA . GLN A 1 85 ? 3.063 -11.484 -8.428 1.00 86.31 85 GLN A CA 1
ATOM 636 C C . GLN A 1 85 ? 2.793 -10.063 -7.914 1.00 86.31 85 GLN A C 1
ATOM 638 O O . GLN A 1 85 ? 1.961 -9.856 -7.028 1.00 86.31 85 GLN A O 1
ATOM 643 N N . GLN A 1 86 ? 3.482 -9.071 -8.473 1.00 84.69 86 GLN A N 1
ATOM 644 C CA . GLN A 1 86 ? 3.260 -7.664 -8.135 1.00 84.69 86 GLN A CA 1
ATOM 645 C C . GLN A 1 86 ? 1.772 -7.296 -8.243 1.00 84.69 86 GLN A C 1
ATOM 647 O O . GLN A 1 86 ? 1.100 -7.714 -9.183 1.00 84.69 86 GLN A O 1
ATOM 652 N N . CYS A 1 87 ? 1.262 -6.562 -7.252 1.00 90.25 87 CYS A N 1
ATOM 653 C CA . CYS A 1 87 ? -0.146 -6.166 -7.156 1.00 90.25 87 CYS A CA 1
ATOM 654 C C . CYS A 1 87 ? -1.158 -7.329 -7.114 1.00 90.25 87 CYS A C 1
ATOM 656 O O . CYS A 1 87 ? -2.342 -7.091 -7.329 1.00 90.25 87 CYS A O 1
ATOM 658 N N . SER A 1 88 ? -0.739 -8.567 -6.812 1.00 92.38 88 SER A N 1
ATOM 659 C CA . SER A 1 88 ? -1.681 -9.665 -6.540 1.00 92.38 88 SER A CA 1
ATOM 660 C C . SER A 1 88 ? -2.516 -9.364 -5.294 1.00 92.38 88 SER A C 1
ATOM 662 O O . SER A 1 88 ? -1.964 -8.849 -4.318 1.00 92.38 88 SER A O 1
ATOM 664 N N . PRO A 1 89 ? -3.807 -9.733 -5.273 1.00 93.38 89 PRO A N 1
ATOM 665 C CA . PRO A 1 89 ? -4.592 -9.640 -4.056 1.00 93.38 89 PRO A CA 1
ATOM 666 C C . PRO A 1 89 ? -4.088 -10.668 -3.038 1.00 93.38 89 PRO A C 1
ATOM 668 O O . PRO A 1 89 ? -3.711 -11.790 -3.392 1.00 93.38 89 PRO A O 1
ATOM 671 N N . PHE A 1 90 ? -4.113 -10.303 -1.759 1.00 92.38 90 PHE A N 1
ATOM 672 C CA . PHE A 1 90 ? -4.011 -11.300 -0.698 1.00 92.38 90 PHE A CA 1
ATOM 673 C C . PHE A 1 90 ? -5.327 -12.087 -0.589 1.00 92.38 90 PHE A C 1
ATOM 675 O O . PHE A 1 90 ? -6.382 -11.533 -0.901 1.00 92.38 90 PHE A O 1
ATOM 682 N N . PRO A 1 91 ? -5.299 -13.353 -0.122 1.00 91.12 91 PRO A N 1
ATOM 683 C CA . PRO A 1 91 ? -6.526 -14.106 0.144 1.00 91.12 91 PRO A CA 1
ATOM 684 C C . PRO A 1 91 ? -7.444 -13.393 1.140 1.00 91.12 91 PRO A C 1
ATOM 686 O O . PRO A 1 91 ? -8.656 -13.401 0.980 1.00 91.12 91 PRO A O 1
ATOM 689 N N . GLU A 1 92 ? -6.842 -12.753 2.142 1.00 93.50 92 GLU A N 1
ATOM 690 C CA . GLU A 1 92 ? -7.497 -11.875 3.102 1.00 93.50 92 GLU A CA 1
ATOM 691 C C . GLU A 1 92 ? -6.617 -10.637 3.320 1.00 93.50 92 GLU A C 1
ATOM 693 O O . GLU A 1 92 ? -5.388 -10.748 3.237 1.00 93.50 92 GLU A O 1
ATOM 698 N N . PRO A 1 93 ? -7.201 -9.468 3.629 1.00 95.31 93 PRO A N 1
ATOM 699 C CA . PRO A 1 93 ? -6.433 -8.297 4.030 1.00 95.31 93 PRO A CA 1
ATOM 700 C C . PRO A 1 93 ? -5.598 -8.603 5.272 1.00 95.31 93 PRO A C 1
ATOM 702 O O . PRO A 1 93 ? -6.075 -9.261 6.198 1.00 95.31 93 PRO A O 1
ATOM 705 N N . ILE A 1 94 ? -4.368 -8.102 5.297 1.00 94.69 94 ILE A N 1
ATOM 706 C CA . ILE A 1 94 ? -3.417 -8.329 6.386 1.00 94.69 94 ILE A CA 1
ATOM 707 C C . ILE A 1 94 ? -3.157 -7.034 7.151 1.00 94.69 94 ILE A C 1
ATOM 709 O O . ILE A 1 94 ? -3.139 -5.950 6.571 1.00 94.69 94 ILE A O 1
ATOM 713 N N . TYR A 1 95 ? -2.942 -7.149 8.460 1.00 96.38 95 TYR A N 1
ATOM 714 C CA . TYR A 1 95 ? -2.549 -6.029 9.305 1.00 96.38 95 TYR A CA 1
ATOM 715 C C . TYR A 1 95 ? -1.025 -5.875 9.301 1.00 96.38 95 TYR A C 1
ATOM 717 O O . TYR A 1 95 ? -0.291 -6.763 9.730 1.00 96.38 95 TYR A O 1
ATOM 725 N N . THR A 1 96 ? -0.547 -4.744 8.785 1.00 95.50 96 THR A N 1
ATOM 726 C CA . THR A 1 96 ? 0.882 -4.466 8.580 1.00 95.50 96 THR A CA 1
ATOM 727 C C . THR A 1 96 ? 1.283 -3.173 9.295 1.00 95.50 96 THR A C 1
ATOM 729 O O . THR A 1 96 ? 1.340 -2.119 8.657 1.00 95.50 96 THR A O 1
ATOM 732 N N . PRO A 1 97 ? 1.513 -3.211 10.621 1.00 95.56 97 PRO A N 1
ATOM 733 C CA . PRO A 1 97 ? 1.790 -2.009 11.400 1.00 95.56 97 PRO A CA 1
ATOM 734 C C . PRO A 1 97 ? 3.155 -1.393 11.084 1.00 95.56 97 PRO A C 1
ATOM 736 O O . PRO A 1 97 ? 4.111 -2.092 10.736 1.00 95.56 97 PRO A O 1
ATOM 739 N N . SER A 1 98 ? 3.261 -0.081 11.280 1.00 92.50 98 SER A N 1
ATOM 740 C CA . SER A 1 98 ? 4.524 0.656 11.271 1.00 92.50 98 SER A CA 1
ATOM 741 C C . SER A 1 98 ? 4.650 1.536 12.512 1.00 92.50 98 SER A C 1
ATOM 743 O O . SER A 1 98 ? 3.652 1.919 13.126 1.00 92.50 98 SER A O 1
ATOM 745 N N . THR A 1 99 ? 5.881 1.854 12.901 1.00 88.50 99 THR A N 1
ATOM 746 C CA . THR A 1 99 ? 6.137 2.914 13.882 1.00 88.50 99 THR A CA 1
ATOM 747 C C . THR A 1 99 ? 5.889 4.280 13.251 1.00 88.50 99 THR A C 1
ATOM 749 O O . THR A 1 99 ? 6.026 4.436 12.040 1.00 88.50 99 THR A O 1
ATOM 752 N N . LYS A 1 100 ? 5.537 5.271 14.075 1.00 78.38 100 LYS A N 1
ATOM 753 C CA . LYS A 1 100 ? 5.483 6.682 13.678 1.00 78.38 100 LYS A CA 1
ATOM 754 C C . LYS A 1 100 ? 6.819 7.314 14.038 1.00 78.38 100 LYS A C 1
ATOM 756 O O . LYS A 1 100 ? 7.126 7.449 15.223 1.00 78.38 100 LYS A O 1
ATOM 761 N N . ALA A 1 101 ? 7.638 7.620 13.041 1.00 75.00 101 ALA A N 1
ATOM 762 C CA . ALA A 1 101 ? 8.966 8.165 13.293 1.00 75.00 101 ALA A CA 1
ATOM 763 C C . ALA A 1 101 ? 8.915 9.672 13.618 1.00 75.00 101 ALA A C 1
ATOM 765 O O . ALA A 1 101 ? 7.963 10.369 13.260 1.00 75.00 101 ALA A O 1
ATOM 766 N N . GLU A 1 102 ? 9.941 10.195 14.300 1.00 71.81 102 GLU A N 1
ATOM 767 C CA . GLU A 1 102 ? 10.077 11.646 14.494 1.00 71.81 102 GLU A CA 1
ATOM 768 C C . GLU A 1 102 ? 10.252 12.378 13.151 1.00 71.81 102 GLU A C 1
ATOM 770 O O . GLU A 1 102 ? 10.689 11.798 12.153 1.00 71.81 102 GLU A O 1
ATOM 775 N N . LEU A 1 103 ? 9.936 13.678 13.128 1.00 50.28 103 LEU A N 1
ATOM 776 C CA . LEU A 1 103 ? 10.063 14.529 11.941 1.00 50.28 103 LEU A CA 1
ATOM 777 C C . LEU A 1 103 ? 11.472 14.421 11.325 1.00 50.28 103 LEU A C 1
ATOM 779 O O . LEU A 1 103 ? 12.463 14.817 11.933 1.00 50.28 103 LEU A O 1
ATOM 783 N N . GLY A 1 104 ? 11.542 13.896 10.098 1.00 53.22 104 GLY A N 1
ATOM 784 C CA . GLY A 1 104 ? 12.789 13.678 9.354 1.00 53.22 104 GLY A CA 1
ATOM 785 C C . GLY A 1 104 ? 13.283 12.226 9.323 1.00 53.22 104 GLY A C 1
ATOM 786 O O . GLY A 1 104 ? 14.259 11.942 8.630 1.00 53.22 104 GLY A O 1
ATOM 787 N N . GLN A 1 105 ? 12.617 11.303 10.021 1.00 64.25 105 GLN A N 1
ATOM 788 C CA . GLN A 1 105 ? 12.877 9.863 9.952 1.00 64.25 105 GLN A CA 1
ATOM 789 C C . GLN A 1 105 ? 11.781 9.130 9.158 1.00 64.25 105 GLN A C 1
ATOM 791 O O . GLN A 1 105 ? 10.752 9.705 8.804 1.00 64.25 105 GLN A O 1
ATOM 796 N N . HIS A 1 106 ? 12.027 7.863 8.821 1.00 65.31 106 HIS A N 1
ATOM 797 C CA . HIS A 1 106 ? 11.064 7.018 8.114 1.00 65.31 106 HIS A CA 1
ATOM 798 C C . HIS A 1 106 ? 10.368 6.070 9.083 1.00 65.31 106 HIS A C 1
ATOM 800 O O . HIS A 1 106 ? 11.034 5.450 9.910 1.00 65.31 106 HIS A O 1
ATOM 806 N N . ASP A 1 107 ? 9.056 5.921 8.915 1.00 80.31 107 ASP A N 1
ATOM 807 C CA . ASP A 1 107 ? 8.268 4.886 9.580 1.00 80.31 107 ASP A CA 1
ATOM 808 C C . ASP A 1 107 ? 8.889 3.506 9.330 1.00 80.31 107 ASP A C 1
ATOM 810 O O . ASP A 1 107 ? 9.252 3.157 8.199 1.00 80.31 107 ASP A O 1
ATOM 814 N N . GLU A 1 108 ? 9.027 2.717 10.394 1.00 84.56 108 GLU A N 1
ATOM 815 C CA . GLU A 1 108 ? 9.595 1.378 10.311 1.00 84.56 108 GLU A CA 1
ATOM 816 C C . GLU A 1 108 ? 8.476 0.342 10.319 1.00 84.56 108 GLU A C 1
ATOM 818 O O . GLU A 1 108 ? 7.640 0.312 11.219 1.00 84.56 108 GLU A O 1
ATOM 823 N N . ASN A 1 109 ? 8.475 -0.535 9.318 1.00 90.06 109 ASN A N 1
ATOM 824 C CA . ASN A 1 109 ? 7.569 -1.675 9.268 1.00 90.06 109 ASN A CA 1
ATOM 825 C C . ASN A 1 109 ? 7.881 -2.644 10.413 1.00 90.06 109 ASN A C 1
ATOM 827 O O . ASN A 1 109 ? 8.984 -3.188 10.479 1.00 90.06 109 ASN A O 1
ATOM 831 N N . ILE A 1 110 ? 6.890 -2.907 11.261 1.00 92.38 110 ILE A N 1
ATOM 832 C CA . ILE A 1 110 ? 6.999 -3.804 12.413 1.00 92.38 110 ILE A CA 1
ATOM 833 C C . ILE A 1 110 ? 6.023 -4.975 12.289 1.00 92.38 110 ILE A C 1
ATOM 835 O O . ILE A 1 110 ? 5.057 -4.922 11.525 1.00 92.38 110 ILE A O 1
ATOM 839 N N . THR A 1 111 ? 6.286 -6.054 13.024 1.00 94.75 111 THR A N 1
ATOM 840 C CA . THR A 1 111 ? 5.356 -7.185 13.122 1.00 94.75 111 THR A CA 1
ATOM 841 C C . THR A 1 111 ? 4.195 -6.863 14.073 1.00 94.75 111 THR A C 1
ATOM 843 O O . THR A 1 111 ? 4.350 -6.012 14.960 1.00 94.75 111 THR A O 1
ATOM 846 N N . PRO A 1 112 ? 3.040 -7.546 13.959 1.00 95.56 112 PRO A N 1
ATOM 847 C CA . PRO A 1 112 ? 1.957 -7.420 14.937 1.00 95.56 112 PRO A CA 1
ATOM 848 C C . PRO A 1 112 ? 2.407 -7.676 16.383 1.00 95.56 112 PRO A C 1
ATOM 850 O O . PRO A 1 112 ? 1.999 -6.958 17.291 1.00 95.56 112 PRO A O 1
ATOM 853 N N . GLU A 1 113 ? 3.334 -8.612 16.611 1.00 95.62 113 GLU A N 1
ATOM 854 C CA . GLU A 1 113 ? 3.880 -8.891 17.947 1.00 95.62 113 GLU A CA 1
ATOM 855 C C . GLU A 1 113 ? 4.738 -7.736 18.478 1.00 95.62 113 GLU A C 1
ATOM 857 O O . GLU A 1 113 ? 4.783 -7.482 19.681 1.00 95.62 113 GLU A O 1
ATOM 862 N N . GLN A 1 114 ? 5.455 -7.029 17.601 1.00 95.69 114 GLN A N 1
ATOM 863 C CA . GLN A 1 114 ? 6.183 -5.822 17.988 1.00 95.69 114 GLN A CA 1
ATOM 864 C C . GLN A 1 114 ? 5.214 -4.684 18.318 1.00 95.69 114 GLN A C 1
ATOM 866 O O . GLN A 1 114 ? 5.409 -4.014 19.330 1.00 95.69 114 GLN A O 1
ATOM 871 N N . ALA A 1 115 ? 4.149 -4.508 17.530 1.00 96.00 115 ALA A N 1
ATOM 872 C CA . ALA A 1 115 ? 3.102 -3.536 17.831 1.00 96.00 115 ALA A CA 1
ATOM 873 C C . ALA A 1 115 ? 2.455 -3.826 19.196 1.00 96.00 115 ALA A C 1
ATOM 875 O O . ALA A 1 115 ? 2.374 -2.928 20.031 1.00 96.00 115 ALA A O 1
ATOM 876 N N . ALA A 1 116 ? 2.108 -5.086 19.481 1.00 96.75 116 ALA A N 1
ATOM 877 C CA . ALA A 1 116 ? 1.553 -5.514 20.767 1.00 96.75 116 ALA A CA 1
ATOM 878 C C . ALA A 1 116 ? 2.471 -5.238 21.963 1.00 96.75 116 ALA A C 1
ATOM 880 O O . ALA A 1 116 ? 1.990 -4.885 23.036 1.00 96.75 116 ALA A O 1
ATOM 881 N N . LYS A 1 117 ? 3.794 -5.309 21.790 1.00 96.81 117 LYS A N 1
ATOM 882 C CA . LYS A 1 117 ? 4.747 -4.910 22.841 1.00 96.81 117 LYS A CA 1
ATOM 883 C C . LYS A 1 117 ? 4.776 -3.405 23.091 1.00 96.81 117 LYS A C 1
ATOM 885 O O . LYS A 1 117 ? 5.075 -2.998 24.208 1.00 96.81 117 LYS A O 1
ATOM 890 N N . ILE A 1 118 ? 4.514 -2.599 22.064 1.00 94.50 118 ILE A N 1
ATOM 891 C CA . ILE A 1 118 ? 4.539 -1.134 22.148 1.00 94.50 118 ILE A CA 1
ATOM 892 C C . ILE A 1 118 ? 3.245 -0.622 22.774 1.00 94.50 118 ILE A C 1
ATOM 894 O O . ILE A 1 118 ? 3.290 0.140 23.733 1.00 94.50 118 ILE A O 1
ATOM 898 N N . VAL A 1 119 ? 2.101 -1.041 22.231 1.00 95.12 119 VAL A N 1
ATOM 899 C CA . VAL A 1 119 ? 0.797 -0.523 22.660 1.00 95.12 119 VAL A CA 1
ATOM 900 C C . VAL A 1 119 ? 0.131 -1.402 23.709 1.00 95.12 119 VAL A C 1
ATOM 902 O O . VAL A 1 119 ? -0.807 -0.955 24.331 1.00 95.12 119 VAL A O 1
ATOM 905 N N . GLY A 1 120 ? 0.595 -2.625 23.955 1.00 96.75 120 GLY A N 1
ATOM 906 C CA . GLY A 1 120 ? -0.051 -3.586 24.852 1.00 96.75 120 GLY A CA 1
ATOM 907 C C . GLY A 1 120 ? -1.072 -4.480 24.139 1.00 96.75 120 GLY A C 1
ATOM 908 O O . GLY A 1 120 ? -1.841 -4.030 23.290 1.00 96.75 120 GLY A O 1
ATOM 909 N N . GLU A 1 121 ? -1.108 -5.760 24.525 1.00 94.75 121 GLU A N 1
ATOM 910 C CA . GLU A 1 121 ? -1.926 -6.820 23.899 1.00 94.75 121 GLU A CA 1
ATOM 911 C C . GLU A 1 121 ? -3.411 -6.448 23.771 1.00 94.75 121 GLU A C 1
ATOM 913 O O . GLU A 1 121 ? -4.025 -6.643 22.721 1.00 94.75 121 GLU A O 1
ATOM 918 N N . LYS A 1 122 ? -3.981 -5.853 24.832 1.00 93.69 122 LYS A N 1
ATOM 919 C CA . LYS A 1 122 ? -5.382 -5.408 24.865 1.00 93.69 122 LYS A CA 1
ATOM 920 C C . LYS A 1 122 ? -5.691 -4.460 23.701 1.00 93.69 122 LYS A C 1
ATOM 922 O O . LYS A 1 122 ? -6.680 -4.648 22.993 1.00 93.69 122 LYS A O 1
ATOM 927 N N . TYR A 1 123 ? -4.860 -3.437 23.520 1.00 96.62 123 TYR A N 1
ATOM 928 C CA . TYR A 1 123 ? -5.095 -2.391 22.531 1.00 96.62 123 TYR A CA 1
ATOM 929 C C . TYR A 1 123 ? -4.684 -2.839 21.129 1.00 96.62 123 TYR A C 1
ATOM 931 O O . TYR A 1 123 ? -5.401 -2.550 20.177 1.00 96.62 123 TYR A O 1
ATOM 939 N N . ALA A 1 124 ? -3.605 -3.615 20.994 1.00 96.81 124 ALA A N 1
ATOM 940 C CA . ALA A 1 124 ? -3.156 -4.137 19.705 1.00 96.81 124 ALA A CA 1
ATOM 941 C C . ALA A 1 124 ? -4.222 -5.003 19.024 1.00 96.81 124 ALA A C 1
ATOM 943 O O . ALA A 1 124 ? -4.564 -4.753 17.868 1.00 96.81 124 ALA A O 1
ATOM 944 N N . ALA A 1 125 ? -4.828 -5.939 19.761 1.00 94.50 125 ALA A N 1
ATOM 945 C CA . ALA A 1 125 ? -5.910 -6.770 19.234 1.00 94.50 125 ALA A CA 1
ATOM 946 C C . ALA A 1 125 ? -7.120 -5.929 18.784 1.00 94.50 125 ALA A C 1
ATOM 948 O O . ALA A 1 125 ? -7.759 -6.220 17.770 1.00 94.50 125 ALA A O 1
ATOM 949 N N . ARG A 1 126 ? -7.434 -4.855 19.523 1.00 95.81 126 ARG A N 1
ATOM 950 C CA . ARG A 1 126 ? -8.528 -3.939 19.182 1.00 95.81 126 ARG A CA 1
ATOM 951 C C . ARG A 1 126 ? -8.219 -3.110 17.934 1.00 95.81 126 ARG A C 1
ATOM 953 O O . ARG A 1 126 ? -9.094 -2.988 17.077 1.00 95.81 126 ARG A O 1
ATOM 960 N N . ILE A 1 127 ? -7.003 -2.574 17.828 1.00 97.00 127 ILE A N 1
ATOM 961 C CA . ILE A 1 127 ? -6.520 -1.795 16.680 1.00 97.00 127 ILE A CA 1
ATOM 962 C C . ILE A 1 127 ? -6.559 -2.646 15.411 1.00 97.00 127 ILE A C 1
ATOM 964 O O . ILE A 1 127 ? -7.156 -2.227 14.422 1.00 97.00 127 ILE A O 1
ATOM 968 N N . GLU A 1 128 ? -5.994 -3.855 15.445 1.00 96.81 128 GLU A N 1
ATOM 969 C CA . GLU A 1 128 ? -5.990 -4.772 14.302 1.00 96.81 128 GLU A CA 1
ATOM 970 C C . GLU A 1 128 ? -7.417 -5.097 13.838 1.00 96.81 128 GLU A C 1
ATOM 972 O O . GLU A 1 128 ? -7.748 -4.950 12.657 1.00 96.81 128 GLU A O 1
ATOM 977 N N . ALA A 1 129 ? -8.297 -5.467 14.775 1.00 95.31 129 ALA A N 1
ATOM 978 C CA . ALA A 1 129 ? -9.683 -5.793 14.459 1.00 95.31 129 ALA A CA 1
ATOM 979 C C . ALA A 1 129 ? -10.437 -4.606 13.835 1.00 95.31 129 ALA A C 1
ATOM 981 O O . ALA A 1 129 ? -11.197 -4.791 12.880 1.00 95.31 129 ALA A O 1
ATOM 982 N N . LEU A 1 130 ? -10.241 -3.388 14.354 1.00 94.00 130 LEU A N 1
ATOM 983 C CA . LEU A 1 130 ? -10.860 -2.180 13.807 1.00 94.00 130 LEU A CA 1
ATOM 984 C C . LEU A 1 130 ? -10.292 -1.826 12.430 1.00 94.00 130 LEU A C 1
ATOM 986 O O . LEU A 1 130 ? -11.074 -1.583 11.512 1.00 94.00 130 LEU A O 1
ATOM 990 N N . ALA A 1 131 ? -8.969 -1.859 12.260 1.00 96.50 131 ALA A N 1
ATOM 991 C CA . ALA A 1 131 ? -8.305 -1.569 10.992 1.00 96.50 131 ALA A CA 1
ATOM 992 C C . ALA A 1 131 ? -8.804 -2.496 9.876 1.00 96.50 131 ALA A C 1
ATOM 994 O O . ALA A 1 131 ? -9.256 -2.028 8.830 1.00 96.50 131 ALA A O 1
ATOM 995 N N . LEU A 1 132 ? -8.814 -3.810 10.123 1.00 96.44 132 LEU A N 1
ATOM 996 C CA . LEU A 1 132 ? -9.292 -4.793 9.151 1.00 96.44 132 LEU A CA 1
ATOM 997 C C . LEU A 1 132 ? -10.790 -4.636 8.867 1.00 96.44 132 LEU A C 1
ATOM 999 O O . LEU A 1 132 ? -11.210 -4.753 7.716 1.00 96.44 132 LEU A O 1
ATOM 1003 N N . LYS A 1 133 ? -11.608 -4.344 9.887 1.00 94.88 133 LYS A N 1
ATOM 1004 C CA . LYS A 1 133 ? -13.051 -4.126 9.714 1.00 94.88 133 LYS A CA 1
ATOM 1005 C C . LYS A 1 133 ? -13.344 -2.901 8.845 1.00 94.88 133 LYS A C 1
ATOM 1007 O O . LYS A 1 133 ? -14.160 -2.997 7.929 1.00 94.88 133 LYS A O 1
ATOM 1012 N N . VAL A 1 134 ? -12.693 -1.772 9.125 1.00 92.94 134 VAL A N 1
ATOM 1013 C CA . VAL A 1 134 ? -12.882 -0.519 8.376 1.00 92.94 134 VAL A CA 1
ATOM 1014 C C . VAL A 1 134 ? -12.354 -0.666 6.953 1.00 92.94 134 VAL A C 1
ATOM 1016 O O . VAL A 1 134 ? -13.071 -0.324 6.014 1.00 92.94 134 VAL A O 1
ATOM 1019 N N . TYR A 1 135 ? -11.166 -1.256 6.774 1.00 96.56 135 TYR A N 1
ATOM 1020 C CA . TYR A 1 135 ? -10.622 -1.538 5.446 1.00 96.56 135 TYR A CA 1
ATOM 1021 C C . TYR A 1 135 ? -11.574 -2.408 4.620 1.00 96.56 135 TYR A C 1
ATOM 1023 O O . TYR A 1 135 ? -11.919 -2.031 3.505 1.00 96.56 135 TYR A O 1
ATOM 1031 N N . LYS A 1 136 ? -12.060 -3.532 5.167 1.00 95.75 136 LYS A N 1
ATOM 1032 C CA . LYS A 1 136 ? -12.979 -4.435 4.453 1.00 95.75 136 LYS A CA 1
ATOM 1033 C C . LYS A 1 136 ? -14.257 -3.725 4.011 1.00 95.75 136 LYS A C 1
ATOM 1035 O O . LYS A 1 136 ? -14.676 -3.886 2.867 1.00 95.75 136 LYS A O 1
ATOM 1040 N N . ALA A 1 137 ? -14.861 -2.931 4.895 1.00 94.12 137 ALA A N 1
ATOM 1041 C CA . ALA A 1 137 ? -16.071 -2.179 4.572 1.00 94.12 137 ALA A CA 1
ATOM 1042 C C . ALA A 1 137 ? -15.817 -1.127 3.478 1.00 94.12 137 ALA A C 1
ATOM 1044 O O . ALA A 1 137 ? -16.572 -1.049 2.509 1.00 94.12 137 ALA A O 1
ATOM 1045 N N . GLY A 1 138 ? -14.735 -0.356 3.606 1.00 92.88 138 GLY A N 1
ATOM 1046 C CA . GLY A 1 138 ? -14.352 0.665 2.634 1.00 92.88 138 GLY A CA 1
ATOM 1047 C C . GLY A 1 138 ? -13.988 0.094 1.267 1.00 92.88 138 GLY A C 1
ATOM 1048 O O . GLY A 1 138 ? -14.471 0.579 0.247 1.00 92.88 138 GLY A O 1
ATOM 1049 N N . ALA A 1 139 ? -13.186 -0.972 1.243 1.00 94.69 139 ALA A N 1
ATOM 1050 C CA . ALA A 1 139 ? -12.776 -1.650 0.020 1.00 94.69 139 ALA A CA 1
ATOM 1051 C C . ALA A 1 139 ? -13.975 -2.258 -0.721 1.00 94.69 139 ALA A C 1
ATOM 1053 O O . ALA A 1 139 ? -14.071 -2.107 -1.935 1.00 94.69 139 ALA A O 1
ATOM 1054 N N . ALA A 1 140 ? -14.923 -2.878 -0.007 1.00 94.62 140 ALA A N 1
ATOM 1055 C CA . ALA A 1 140 ? -16.149 -3.398 -0.615 1.00 94.62 140 ALA A CA 1
ATOM 1056 C C . ALA A 1 140 ? -16.995 -2.278 -1.244 1.00 94.62 140 ALA A C 1
ATOM 1058 O O . ALA A 1 140 ? -17.419 -2.389 -2.393 1.00 94.62 140 ALA A O 1
ATOM 1059 N N . TYR A 1 141 ? -17.178 -1.168 -0.525 1.00 93.31 141 TYR A N 1
ATOM 1060 C CA . TYR A 1 141 ? -17.920 -0.008 -1.022 1.00 93.31 141 TYR A CA 1
ATOM 1061 C C . TYR A 1 141 ? -17.266 0.631 -2.260 1.00 93.31 141 TYR A C 1
ATOM 1063 O O . TYR A 1 141 ? -17.9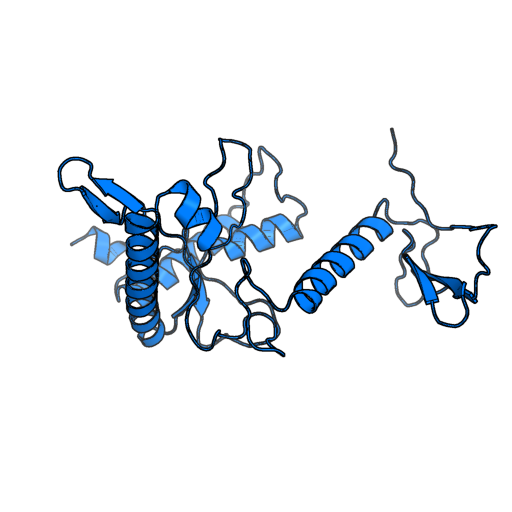56 1.009 -3.212 1.00 93.31 141 TYR A O 1
ATOM 1071 N N . ALA A 1 142 ? -15.937 0.752 -2.258 1.00 92.62 142 ALA A N 1
ATOM 1072 C CA . ALA A 1 142 ? -15.166 1.292 -3.374 1.00 92.62 142 ALA A CA 1
ATOM 1073 C C . ALA A 1 142 ? -15.193 0.364 -4.599 1.00 92.62 142 ALA A C 1
ATOM 1075 O O . ALA A 1 142 ? -15.319 0.846 -5.728 1.00 92.62 142 ALA A O 1
ATOM 1076 N N . ALA A 1 143 ? -15.163 -0.955 -4.385 1.00 95.12 143 ALA A N 1
ATOM 1077 C CA . ALA A 1 143 ? -15.207 -1.946 -5.456 1.00 95.12 143 ALA A CA 1
ATOM 1078 C C . ALA A 1 143 ? -16.501 -1.852 -6.279 1.00 95.12 143 ALA A C 1
ATOM 1080 O O . ALA A 1 143 ? -16.448 -1.884 -7.508 1.00 95.12 143 ALA A O 1
ATOM 1081 N N . GLU A 1 144 ? -17.652 -1.628 -5.632 1.00 96.19 144 GLU A N 1
ATOM 1082 C CA . GLU A 1 144 ? -18.936 -1.367 -6.313 1.00 96.19 144 GLU A CA 1
ATOM 1083 C C . GLU A 1 144 ? -18.900 -0.134 -7.235 1.00 96.19 144 GLU A C 1
ATOM 1085 O O . GLU A 1 144 ? -19.749 0.020 -8.112 1.00 96.19 144 GLU A O 1
ATOM 1090 N N . ARG A 1 145 ? -17.925 0.757 -7.032 1.00 95.25 145 ARG A N 1
ATOM 1091 C CA . ARG A 1 145 ? -17.738 2.023 -7.758 1.00 95.25 145 ARG A CA 1
ATOM 1092 C C . ARG A 1 145 ? -16.520 1.995 -8.681 1.00 95.25 145 ARG A C 1
ATOM 1094 O O . ARG A 1 145 ? -16.065 3.041 -9.141 1.00 95.25 145 ARG A O 1
ATOM 1101 N N . GLY A 1 146 ? -15.998 0.800 -8.965 1.00 95.00 146 GLY A N 1
ATOM 1102 C CA . GLY A 1 146 ? -14.883 0.602 -9.888 1.00 95.00 146 GLY A CA 1
ATOM 1103 C C . GLY A 1 146 ? -13.531 1.055 -9.337 1.00 95.00 146 GLY A C 1
ATOM 1104 O O . GLY A 1 146 ? -12.646 1.385 -10.124 1.00 95.00 146 GLY A O 1
ATOM 1105 N N . ILE A 1 147 ? -13.365 1.097 -8.010 1.00 93.88 147 ILE A N 1
ATOM 1106 C CA . ILE A 1 147 ? -12.096 1.426 -7.350 1.00 93.88 147 ILE A CA 1
ATOM 1107 C C . ILE A 1 147 ? -11.627 0.236 -6.512 1.00 93.88 147 ILE A C 1
ATOM 1109 O O . ILE A 1 147 ? -12.360 -0.278 -5.671 1.00 93.88 147 ILE A O 1
ATOM 1113 N N . ILE A 1 148 ? -10.369 -0.158 -6.692 1.00 97.06 148 ILE A N 1
ATOM 1114 C CA . ILE A 1 148 ? -9.665 -1.085 -5.805 1.00 97.06 148 ILE A CA 1
ATOM 1115 C C . ILE A 1 148 ? -8.871 -0.263 -4.792 1.00 97.06 148 ILE A C 1
ATOM 1117 O O . ILE A 1 148 ? -8.021 0.539 -5.174 1.00 97.06 148 ILE A O 1
ATOM 1121 N N . ILE A 1 149 ? -9.112 -0.484 -3.500 1.00 95.38 149 ILE A N 1
ATOM 1122 C CA . ILE A 1 149 ? -8.260 0.056 -2.434 1.00 95.38 149 ILE A CA 1
ATOM 1123 C C . ILE A 1 149 ? -7.180 -0.981 -2.129 1.00 95.38 149 ILE A C 1
ATOM 1125 O O . ILE A 1 149 ? -7.451 -1.983 -1.469 1.00 95.38 149 ILE A O 1
ATOM 1129 N N . ALA A 1 150 ? -5.965 -0.764 -2.625 1.00 94.00 150 ALA A N 1
ATOM 1130 C CA . ALA A 1 150 ? -4.873 -1.724 -2.481 1.00 94.00 150 ALA A CA 1
ATOM 1131 C C . ALA A 1 150 ? -4.362 -1.820 -1.038 1.00 94.00 150 ALA A C 1
ATOM 1133 O O . ALA A 1 150 ? -4.140 -2.911 -0.522 1.00 94.00 150 ALA A O 1
ATOM 1134 N N . ASP A 1 151 ? -4.215 -0.669 -0.386 1.00 95.44 151 ASP A N 1
ATOM 1135 C CA . ASP A 1 151 ? -3.846 -0.524 1.018 1.00 95.44 151 ASP A CA 1
ATOM 1136 C C . ASP A 1 151 ? -4.294 0.847 1.544 1.00 95.44 151 ASP A C 1
ATOM 1138 O O . ASP A 1 151 ? -4.661 1.738 0.773 1.00 95.44 151 ASP A O 1
ATOM 1142 N N . THR A 1 152 ? -4.301 0.993 2.870 1.00 93.00 152 THR A N 1
ATOM 1143 C CA . THR A 1 152 ? -4.613 2.241 3.576 1.00 93.00 152 THR A CA 1
ATOM 1144 C C . THR A 1 152 ? -3.838 2.309 4.885 1.00 93.00 152 THR A C 1
ATOM 1146 O O . THR A 1 152 ? -3.611 1.287 5.537 1.00 93.00 152 THR A O 1
ATOM 1149 N N . LYS A 1 153 ? -3.480 3.522 5.302 1.00 92.38 153 LYS A N 1
ATOM 1150 C CA . LYS A 1 153 ? -2.990 3.821 6.649 1.00 92.38 153 LY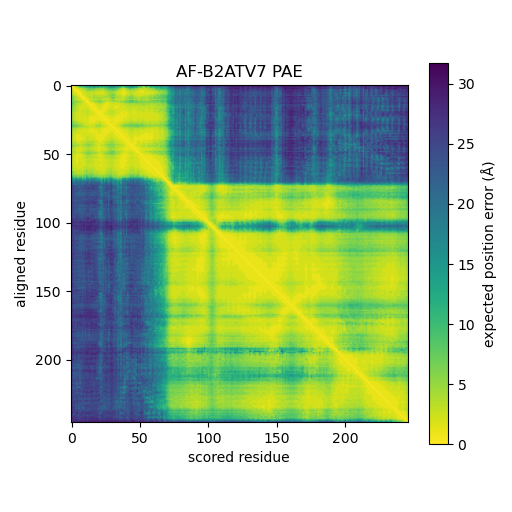S A CA 1
ATOM 1151 C C . LYS A 1 153 ? -4.155 4.330 7.499 1.00 92.38 153 LYS A C 1
ATOM 1153 O O . LYS A 1 153 ? -4.876 5.220 7.063 1.00 92.38 153 LYS A O 1
ATOM 1158 N N . PHE A 1 154 ? -4.309 3.795 8.706 1.00 92.38 154 PHE A N 1
ATOM 1159 C CA . PHE A 1 154 ? -5.191 4.350 9.736 1.00 92.38 154 PHE A CA 1
ATOM 1160 C C . PHE A 1 154 ? -4.360 4.804 10.928 1.00 92.38 154 PHE A C 1
ATOM 1162 O O . PHE A 1 154 ? -3.362 4.161 11.259 1.00 92.38 154 PHE A O 1
ATOM 1169 N N . GLU A 1 155 ? -4.793 5.870 11.594 1.00 90.25 155 GLU A N 1
ATOM 1170 C CA . GLU A 1 155 ? -4.268 6.259 12.899 1.00 90.25 155 GLU A CA 1
ATOM 1171 C C . GLU A 1 155 ? -5.337 6.019 13.966 1.00 90.25 155 GLU A C 1
ATOM 1173 O O . GLU A 1 155 ? -6.527 6.241 13.749 1.00 90.25 155 GLU A O 1
ATOM 1178 N N . PHE A 1 156 ? -4.911 5.533 15.129 1.00 92.69 156 PHE A N 1
ATOM 1179 C CA . PHE A 1 156 ? -5.795 5.271 16.257 1.00 92.69 156 PHE A CA 1
ATOM 1180 C C . PHE A 1 156 ? -5.281 6.002 17.492 1.00 92.69 156 PHE A C 1
ATOM 1182 O O . PHE A 1 156 ? -4.080 5.997 17.764 1.00 92.69 156 PHE A O 1
ATOM 1189 N N . GLY A 1 157 ? -6.199 6.616 18.232 1.00 91.00 157 GLY A N 1
ATOM 1190 C CA . GLY A 1 157 ? -5.953 7.189 19.550 1.00 91.00 157 GLY A CA 1
ATOM 1191 C C . GLY A 1 157 ? -6.514 6.291 20.650 1.00 91.00 157 GLY A C 1
ATOM 1192 O O . GLY A 1 157 ? -7.465 5.542 20.419 1.00 91.00 157 GLY A O 1
ATOM 1193 N N . LEU A 1 158 ? -5.932 6.378 21.845 1.00 94.44 158 LEU A N 1
ATOM 1194 C CA . LEU A 1 158 ? -6.534 5.860 23.070 1.00 94.44 158 LEU A CA 1
ATOM 1195 C C . LEU A 1 158 ? -7.280 7.009 23.747 1.00 94.44 158 LEU A C 1
ATOM 1197 O O . LEU A 1 158 ? -6.678 8.037 24.053 1.00 94.44 158 LEU A O 1
ATOM 1201 N N . ASP A 1 159 ? -8.574 6.830 23.973 1.00 93.12 159 ASP A N 1
ATOM 1202 C CA . ASP A 1 159 ? -9.315 7.661 24.911 1.00 93.12 159 ASP A CA 1
ATOM 1203 C C . ASP A 1 159 ? -9.046 7.129 26.326 1.00 93.12 159 ASP A C 1
ATOM 1205 O O . ASP A 1 159 ? -9.504 6.046 26.690 1.00 93.12 159 ASP A O 1
ATOM 1209 N N . GLU A 1 160 ? -8.256 7.866 27.109 1.00 94.00 160 GLU A N 1
ATOM 1210 C CA . GLU A 1 160 ? -7.859 7.464 28.463 1.00 94.00 160 GLU A CA 1
ATOM 1211 C C . GLU A 1 160 ? -9.016 7.520 29.474 1.00 94.00 160 GLU A C 1
ATOM 1213 O O . GLU A 1 160 ? -8.958 6.837 30.496 1.00 94.00 160 GLU A O 1
ATOM 1218 N N . GLU A 1 161 ? -10.072 8.298 29.207 1.00 96.25 161 GLU A N 1
ATOM 1219 C CA . GLU A 1 161 ? -11.230 8.387 30.103 1.00 96.25 161 GLU A CA 1
ATOM 1220 C C . GLU A 1 161 ? -12.142 7.169 29.954 1.00 96.25 161 GLU A C 1
ATOM 1222 O O . GLU A 1 161 ? -12.658 6.643 30.944 1.00 96.25 161 GLU A O 1
ATOM 1227 N N . THR A 1 162 ? -12.344 6.719 28.713 1.00 95.44 162 THR A N 1
ATOM 1228 C CA . THR A 1 162 ? -13.222 5.583 28.399 1.00 95.44 162 THR A CA 1
ATOM 1229 C C . THR A 1 162 ? -12.476 4.261 28.224 1.00 95.44 162 THR A C 1
ATOM 1231 O O . THR A 1 162 ? -13.114 3.209 28.206 1.00 95.44 162 THR A O 1
ATOM 1234 N N . ASP A 1 163 ? -11.141 4.297 28.164 1.00 94.75 163 ASP A N 1
ATOM 1235 C CA . ASP A 1 163 ? -10.258 3.144 27.947 1.00 94.75 163 ASP A CA 1
ATOM 1236 C C . ASP A 1 163 ? -10.545 2.418 26.609 1.00 94.75 163 ASP A C 1
ATOM 1238 O O . ASP A 1 163 ? -10.414 1.190 26.480 1.00 94.75 163 ASP A O 1
ATOM 1242 N N . GLU A 1 164 ? -10.945 3.207 25.602 1.00 93.81 164 GLU A N 1
ATOM 1243 C CA . GLU A 1 164 ? -11.349 2.767 24.265 1.00 93.81 164 GLU A CA 1
ATOM 1244 C C . GLU A 1 164 ? -10.392 3.246 23.169 1.00 93.81 164 GLU A C 1
ATOM 1246 O O . GLU A 1 164 ? -9.818 4.334 23.210 1.00 93.81 164 GLU A O 1
ATOM 1251 N N . ILE A 1 165 ? -10.265 2.423 22.127 1.00 95.25 165 ILE A N 1
ATOM 1252 C CA . ILE A 1 165 ? -9.511 2.769 20.921 1.00 95.25 165 ILE A CA 1
ATOM 1253 C C . ILE A 1 165 ? -10.430 3.467 19.927 1.00 95.25 165 ILE A C 1
ATOM 1255 O O . ILE A 1 165 ? -11.447 2.909 19.504 1.00 95.25 165 ILE A O 1
ATOM 1259 N N . VAL A 1 166 ? -10.020 4.656 19.502 1.00 91.06 166 VAL A N 1
ATOM 1260 C CA . VAL A 1 166 ? -10.783 5.531 18.617 1.00 91.06 166 VAL A CA 1
ATOM 1261 C C . VAL A 1 166 ? -10.026 5.705 17.307 1.00 91.06 166 VAL A C 1
ATOM 1263 O O . VAL A 1 166 ? -8.822 5.953 17.302 1.00 91.06 166 VAL A O 1
ATOM 1266 N N . LEU A 1 167 ? -10.727 5.559 16.183 1.00 85.94 167 LEU A N 1
ATOM 1267 C CA . LEU A 1 167 ? -10.180 5.900 14.872 1.00 85.94 167 LEU A CA 1
ATOM 1268 C C . LEU A 1 167 ? -10.043 7.423 14.780 1.00 85.94 167 LEU A C 1
ATOM 1270 O O . LEU A 1 167 ? -11.013 8.142 15.018 1.00 85.94 167 LEU A O 1
ATOM 1274 N N . ILE A 1 168 ? -8.849 7.891 14.445 1.00 87.62 168 ILE A N 1
ATOM 1275 C CA . ILE A 1 168 ? -8.524 9.310 14.301 1.00 87.62 168 ILE A CA 1
ATOM 1276 C C . ILE A 1 168 ? -7.927 9.565 12.911 1.00 87.62 168 ILE A C 1
ATOM 1278 O O . ILE A 1 168 ? -7.767 8.633 12.123 1.00 87.62 168 ILE A O 1
ATOM 1282 N N . ASP A 1 169 ? -7.567 10.823 12.649 1.00 85.00 169 ASP A N 1
ATOM 1283 C CA . ASP A 1 169 ? -6.990 11.280 11.378 1.00 85.00 169 ASP A CA 1
ATOM 1284 C C . ASP A 1 169 ? -7.952 11.095 10.183 1.00 85.00 169 ASP A C 1
ATOM 1286 O O . ASP A 1 169 ? -9.151 10.838 10.340 1.00 85.00 169 ASP A O 1
ATOM 1290 N N . GLU A 1 170 ? -7.450 11.308 8.970 1.00 75.25 170 GLU A N 1
ATOM 1291 C CA . GLU A 1 170 ? -8.169 10.991 7.743 1.00 75.25 170 GLU A CA 1
ATOM 1292 C C . GLU A 1 170 ? -8.324 9.475 7.522 1.00 75.25 170 GLU A C 1
ATOM 1294 O O . GLU A 1 170 ? -7.488 8.660 7.914 1.00 75.25 170 GLU A O 1
ATOM 1299 N N . VAL A 1 171 ? -9.414 9.083 6.859 1.00 82.56 171 VAL A N 1
ATOM 1300 C CA . VAL A 1 171 ? -9.801 7.678 6.682 1.00 82.56 171 VAL A CA 1
ATOM 1301 C C . VAL A 1 171 ? -10.136 7.439 5.217 1.00 82.56 171 VAL A C 1
ATOM 1303 O O . VAL A 1 171 ? -11.056 8.063 4.692 1.00 82.56 171 VAL A O 1
ATOM 1306 N N . LEU A 1 172 ? -9.428 6.500 4.579 1.00 86.00 172 LEU A N 1
ATOM 1307 C CA . LEU A 1 172 ? -9.694 6.058 3.203 1.00 86.00 172 LEU A CA 1
ATOM 1308 C C . LEU A 1 172 ? -9.732 7.220 2.198 1.00 86.00 172 LEU A C 1
ATOM 1310 O O . LEU A 1 172 ? -10.681 7.383 1.430 1.00 86.00 172 LEU A O 1
ATOM 1314 N N . THR A 1 173 ? -8.686 8.039 2.213 1.00 80.56 173 THR A N 1
ATOM 1315 C CA . THR A 1 173 ? -8.481 9.138 1.261 1.00 80.56 173 THR A CA 1
ATOM 1316 C C . THR A 1 173 ? -7.383 8.776 0.255 1.00 80.56 173 THR A C 1
ATOM 1318 O O . THR A 1 173 ? -6.551 7.917 0.552 1.00 80.56 173 THR A O 1
ATOM 1321 N N . PRO A 1 174 ? -7.286 9.464 -0.898 1.00 72.94 174 PRO A N 1
ATOM 1322 C CA . PRO A 1 174 ? -6.153 9.308 -1.821 1.00 72.94 174 PRO A CA 1
ATOM 1323 C C . PRO A 1 174 ? -4.788 9.716 -1.223 1.00 72.94 174 PRO A C 1
ATOM 1325 O O . PRO A 1 174 ? -3.739 9.524 -1.831 1.00 72.94 174 PRO A O 1
ATOM 1328 N N . ASP A 1 175 ? -4.770 10.307 -0.031 1.00 69.88 175 ASP A N 1
ATOM 1329 C CA . ASP A 1 175 ? -3.539 10.672 0.663 1.00 69.88 175 ASP A CA 1
ATOM 1330 C C . ASP A 1 175 ? -3.050 9.556 1.592 1.00 69.88 175 ASP A C 1
ATOM 1332 O O . ASP A 1 175 ? -1.840 9.314 1.681 1.00 69.88 175 ASP A O 1
ATOM 1336 N N . SER A 1 176 ? -3.994 8.873 2.242 1.00 78.44 176 SER A N 1
ATOM 1337 C CA . SER A 1 176 ? -3.762 7.775 3.185 1.00 78.44 176 SER A CA 1
ATOM 1338 C C . SER A 1 176 ? -3.836 6.387 2.543 1.00 78.44 176 SER A C 1
ATOM 1340 O O . SER A 1 176 ? -3.427 5.412 3.174 1.00 78.44 176 SER A O 1
ATOM 1342 N N . SER A 1 177 ? -4.329 6.283 1.305 1.00 85.88 177 SER A N 1
ATOM 1343 C CA . SER A 1 177 ? -4.616 5.019 0.619 1.00 85.88 177 SER A CA 1
ATOM 1344 C C . SER A 1 177 ? -4.086 4.975 -0.808 1.00 85.88 177 SER A C 1
ATOM 1346 O O . SER A 1 177 ? -3.943 6.006 -1.464 1.00 85.88 177 SER A O 1
ATOM 1348 N N . ARG A 1 178 ? -3.869 3.757 -1.315 1.00 88.25 178 ARG A N 1
ATOM 1349 C CA . ARG A 1 178 ? -3.639 3.503 -2.743 1.00 88.25 178 ARG A CA 1
ATOM 1350 C C . ARG A 1 178 ? -4.930 3.069 -3.430 1.00 88.25 178 ARG A C 1
ATOM 1352 O O . ARG A 1 178 ? -5.480 2.022 -3.089 1.00 88.25 178 ARG A O 1
ATOM 1359 N N . PHE A 1 179 ? -5.401 3.857 -4.390 1.00 88.44 179 PHE A N 1
ATOM 1360 C CA . PHE A 1 179 ? -6.636 3.652 -5.143 1.00 88.44 179 PHE A CA 1
ATOM 1361 C C . PHE A 1 179 ? -6.324 3.364 -6.607 1.00 88.44 179 PHE A C 1
ATOM 1363 O O . PHE A 1 179 ? -5.750 4.204 -7.303 1.00 88.44 179 PHE A O 1
ATOM 1370 N N . TRP A 1 180 ? -6.756 2.202 -7.087 1.00 94.06 180 TRP A N 1
ATOM 1371 C CA . TRP A 1 180 ? -6.566 1.777 -8.470 1.00 94.06 180 TRP A CA 1
ATOM 1372 C C . TRP A 1 180 ? -7.900 1.721 -9.227 1.00 94.06 180 TRP A C 1
ATOM 1374 O O . TRP A 1 180 ? -8.897 1.262 -8.659 1.00 94.06 180 TRP A O 1
ATOM 1384 N N . PRO A 1 181 ? -7.941 2.151 -10.499 1.00 93.38 181 PRO A N 1
ATOM 1385 C CA . PRO A 1 181 ? -9.061 1.879 -11.398 1.00 93.38 181 PRO A CA 1
ATOM 1386 C C . PRO A 1 181 ? -9.229 0.371 -11.593 1.00 93.38 181 PRO A C 1
ATOM 1388 O O . PRO A 1 181 ? -8.312 -0.316 -12.040 1.00 93.38 181 PRO A O 1
ATOM 1391 N N . ALA A 1 182 ? -10.399 -0.164 -11.240 1.00 94.56 182 ALA A N 1
ATOM 1392 C CA . ALA A 1 182 ? -10.663 -1.600 -11.340 1.00 94.56 182 ALA A CA 1
ATOM 1393 C C . ALA A 1 182 ? -10.687 -2.100 -12.796 1.00 94.56 182 ALA A C 1
ATOM 1395 O O . ALA A 1 182 ? -10.369 -3.256 -13.057 1.00 94.56 182 ALA A O 1
ATOM 1396 N N . ASP A 1 183 ? -11.057 -1.231 -13.735 1.00 93.88 183 ASP A N 1
ATOM 1397 C CA . ASP A 1 183 ? -11.118 -1.484 -15.176 1.00 93.88 183 ASP A CA 1
ATOM 1398 C C . ASP A 1 183 ? -9.743 -1.536 -15.856 1.00 93.88 183 ASP A C 1
ATOM 1400 O O . ASP A 1 183 ? -9.614 -2.127 -16.927 1.00 93.88 183 ASP A O 1
ATOM 1404 N N . GLU A 1 184 ? -8.710 -0.989 -15.215 1.00 92.00 184 GLU A N 1
ATOM 1405 C CA . GLU A 1 184 ? -7.328 -1.004 -15.713 1.00 92.00 184 GLU A CA 1
ATOM 1406 C C . GLU A 1 184 ? -6.403 -1.866 -14.839 1.00 92.00 184 GLU A C 1
ATOM 1408 O O . GLU A 1 184 ? -5.190 -1.889 -15.053 1.00 92.00 184 GLU A O 1
ATOM 1413 N N . TYR A 1 185 ? -6.948 -2.573 -13.847 1.00 94.81 185 TYR A N 1
ATOM 1414 C CA . TYR A 1 185 ? -6.169 -3.386 -12.921 1.00 94.81 185 TYR A CA 1
ATOM 1415 C C . TYR A 1 185 ? -5.616 -4.650 -13.586 1.00 94.81 185 TYR A C 1
ATOM 1417 O O . TYR A 1 185 ? -6.352 -5.441 -14.179 1.00 94.81 185 TYR A O 1
ATOM 1425 N N . GLU A 1 186 ? -4.314 -4.884 -13.421 1.00 94.31 186 GLU A N 1
ATOM 1426 C CA . GLU A 1 186 ? -3.653 -6.076 -13.949 1.00 94.31 186 GLU A CA 1
ATOM 1427 C C . GLU A 1 186 ? -2.529 -6.568 -13.031 1.00 94.31 186 GLU A C 1
ATOM 1429 O O . GLU A 1 186 ? -1.582 -5.846 -12.715 1.00 94.31 186 GLU A O 1
ATOM 1434 N N . VAL A 1 187 ? -2.598 -7.837 -12.637 1.00 92.19 187 VAL A N 1
ATOM 1435 C CA . VAL A 1 187 ? -1.560 -8.484 -11.827 1.00 92.19 187 VAL A CA 1
ATOM 1436 C C . VAL A 1 187 ? -0.241 -8.580 -12.601 1.00 92.19 187 VAL A C 1
ATOM 1438 O O . VAL A 1 187 ? -0.211 -8.909 -13.781 1.00 92.19 187 VAL A O 1
ATOM 1441 N N . GLY A 1 188 ? 0.875 -8.363 -11.905 1.00 86.19 188 GLY A N 1
ATOM 1442 C CA . GLY A 1 188 ? 2.222 -8.532 -12.450 1.00 86.19 188 GLY A CA 1
ATOM 1443 C C . GLY A 1 188 ? 2.869 -7.250 -12.972 1.00 86.19 188 GLY A C 1
ATOM 1444 O O . GLY A 1 188 ? 3.990 -7.322 -13.477 1.00 86.19 188 GLY A O 1
ATOM 1445 N N . ARG A 1 189 ? 2.219 -6.092 -12.808 1.00 85.31 189 ARG A N 1
ATOM 1446 C CA . ARG A 1 189 ? 2.774 -4.772 -13.140 1.00 85.31 189 ARG A CA 1
ATOM 1447 C C . ARG A 1 189 ? 2.424 -3.705 -12.104 1.00 85.31 189 ARG A C 1
ATOM 1449 O O . ARG A 1 189 ? 1.650 -3.949 -11.181 1.00 85.31 189 ARG A O 1
ATOM 1456 N N . ASP A 1 190 ? 2.997 -2.517 -12.270 1.00 84.69 190 ASP A N 1
ATOM 1457 C CA . ASP A 1 190 ? 2.530 -1.314 -11.582 1.00 84.69 190 ASP A CA 1
ATOM 1458 C C . ASP A 1 190 ? 1.148 -0.889 -12.097 1.00 84.69 190 ASP A C 1
ATOM 1460 O O . ASP A 1 190 ? 0.808 -1.103 -13.266 1.00 84.69 190 ASP A O 1
ATOM 1464 N N . GLN A 1 191 ? 0.361 -0.289 -11.206 1.00 86.25 191 GLN A N 1
ATOM 1465 C CA . GLN A 1 191 ? -0.994 0.174 -11.499 1.00 86.25 191 GLN A CA 1
ATOM 1466 C C . GLN A 1 191 ? -1.015 1.682 -11.719 1.00 86.25 191 GLN A C 1
ATOM 1468 O O . GLN A 1 191 ? -0.269 2.427 -11.071 1.00 86.25 191 GLN A O 1
ATOM 1473 N N . ASP A 1 192 ? -1.926 2.119 -12.584 1.00 83.44 192 ASP A N 1
ATOM 1474 C CA . ASP A 1 192 ? -2.377 3.500 -12.574 1.00 83.44 192 ASP A CA 1
ATOM 1475 C C . ASP A 1 192 ? -3.107 3.787 -11.260 1.00 83.44 192 ASP A C 1
ATOM 1477 O O . ASP A 1 192 ? -3.564 2.889 -10.547 1.00 83.44 192 ASP A O 1
ATOM 1481 N N . SER A 1 193 ? -3.119 5.052 -10.867 1.00 79.12 193 SER A N 1
ATOM 1482 C CA . SER A 1 193 ? -3.481 5.430 -9.509 1.00 79.12 193 SER A CA 1
ATOM 1483 C C . SER A 1 193 ? -4.255 6.736 -9.501 1.00 79.12 193 SER A C 1
ATOM 1485 O O . SER A 1 193 ? -3.919 7.675 -10.229 1.00 79.12 193 SER A O 1
ATOM 1487 N N . PHE A 1 194 ? -5.275 6.787 -8.645 1.00 72.38 194 PHE A N 1
ATOM 1488 C CA . PHE A 1 194 ? -6.029 8.002 -8.345 1.00 72.38 194 PHE A CA 1
ATOM 1489 C C . PHE A 1 194 ? -5.402 8.846 -7.221 1.00 72.38 194 PHE A C 1
ATOM 1491 O O . PHE A 1 194 ? -5.973 9.853 -6.808 1.00 72.38 194 PHE A O 1
ATOM 1498 N N . ASP A 1 195 ? -4.253 8.422 -6.702 1.00 70.69 195 ASP A N 1
ATOM 1499 C CA . ASP A 1 195 ? -3.695 8.845 -5.422 1.00 70.69 195 ASP A CA 1
ATOM 1500 C C . ASP A 1 195 ? -2.272 9.422 -5.557 1.00 70.69 195 ASP A C 1
ATOM 1502 O O . ASP A 1 195 ? -1.742 9.620 -6.660 1.00 70.69 195 ASP A O 1
ATOM 1506 N N . LYS A 1 196 ? -1.628 9.708 -4.416 1.00 68.56 196 LYS A N 1
ATOM 1507 C CA . LYS A 1 196 ? -0.250 10.236 -4.350 1.00 68.56 196 LYS A CA 1
ATOM 1508 C C . LYS A 1 196 ? 0.777 9.405 -5.121 1.00 68.56 196 LYS A C 1
ATOM 1510 O O . LYS A 1 196 ? 1.873 9.905 -5.396 1.00 68.56 196 LYS A O 1
ATOM 1515 N N . GLN A 1 197 ? 0.493 8.148 -5.451 1.00 72.88 197 GLN A N 1
ATOM 1516 C CA . GLN A 1 197 ? 1.395 7.296 -6.210 1.00 72.88 197 GLN A CA 1
ATOM 1517 C C . GLN A 1 197 ? 1.704 7.873 -7.598 1.00 72.88 197 GLN A C 1
ATOM 1519 O O . GLN A 1 197 ? 2.849 7.756 -8.033 1.00 72.88 197 GLN A O 1
ATOM 1524 N N . PHE A 1 198 ? 0.774 8.592 -8.240 1.00 75.69 198 PHE A N 1
ATOM 1525 C CA . PHE A 1 198 ? 1.062 9.324 -9.483 1.00 75.69 198 PHE A CA 1
ATOM 1526 C C . PHE A 1 198 ? 2.202 10.341 -9.295 1.00 75.69 198 PHE A C 1
ATOM 1528 O O . PHE A 1 198 ? 3.206 10.308 -10.015 1.00 75.69 198 PHE A O 1
ATOM 1535 N N . LEU A 1 199 ? 2.102 11.184 -8.263 1.00 76.12 199 LEU A N 1
ATOM 1536 C CA . LEU A 1 199 ? 3.130 12.170 -7.924 1.00 76.12 199 LEU A CA 1
ATOM 1537 C C . LEU A 1 199 ? 4.454 11.498 -7.519 1.00 76.12 199 LEU A C 1
ATOM 1539 O O . LEU A 1 199 ? 5.528 11.934 -7.937 1.00 76.12 199 LEU A O 1
ATOM 1543 N N . ARG A 1 200 ? 4.402 10.409 -6.740 1.00 78.12 200 ARG A N 1
ATOM 1544 C CA . ARG A 1 200 ? 5.595 9.629 -6.350 1.00 78.12 200 ARG A CA 1
ATOM 1545 C C . ARG A 1 200 ? 6.307 9.030 -7.564 1.00 78.12 200 ARG A C 1
ATOM 1547 O O . ARG A 1 200 ? 7.541 9.030 -7.603 1.00 78.12 200 ARG A O 1
ATOM 1554 N N . ASN A 1 201 ? 5.552 8.539 -8.545 1.00 81.00 201 ASN A N 1
ATOM 1555 C CA . ASN A 1 201 ? 6.091 7.990 -9.787 1.00 81.00 201 ASN A CA 1
ATOM 1556 C C . ASN A 1 201 ? 6.787 9.084 -10.604 1.00 81.00 201 ASN A C 1
ATOM 1558 O O . ASN A 1 201 ? 7.919 8.876 -11.041 1.00 81.00 201 ASN A O 1
ATOM 1562 N N . TRP A 1 202 ? 6.174 10.266 -10.731 1.00 85.44 202 TRP A N 1
ATOM 1563 C CA . TRP A 1 202 ? 6.807 11.429 -11.363 1.00 85.44 202 TRP A CA 1
ATOM 1564 C C . TRP A 1 202 ? 8.101 11.846 -10.645 1.00 85.44 202 TRP A C 1
ATOM 1566 O O . TRP A 1 202 ? 9.159 11.880 -11.271 1.00 85.44 202 TRP A O 1
ATOM 1576 N N . LEU A 1 203 ? 8.064 12.050 -9.320 1.00 79.38 203 LEU A N 1
ATOM 1577 C CA . LEU A 1 203 ? 9.250 12.395 -8.519 1.00 79.38 203 LEU A CA 1
ATOM 1578 C C . LEU A 1 203 ? 10.380 11.372 -8.690 1.00 79.38 203 LEU A C 1
ATOM 1580 O O . LEU A 1 203 ? 11.556 11.731 -8.717 1.00 79.38 203 LEU A O 1
ATOM 1584 N N . THR A 1 204 ? 10.043 10.087 -8.790 1.00 77.69 204 THR A N 1
ATOM 1585 C CA . THR A 1 204 ? 11.032 9.023 -8.991 1.00 77.69 204 THR A CA 1
ATOM 1586 C C . THR A 1 204 ? 11.615 9.063 -10.402 1.00 77.69 204 THR A C 1
ATOM 1588 O O . THR A 1 204 ? 12.835 8.996 -10.551 1.00 77.69 204 THR A O 1
ATOM 1591 N N . LYS A 1 205 ? 10.766 9.216 -11.424 1.00 84.06 205 LYS A N 1
ATOM 1592 C CA . LYS A 1 205 ? 11.160 9.286 -12.837 1.00 84.06 205 LYS A CA 1
ATOM 1593 C C . LYS A 1 205 ? 12.097 10.461 -13.121 1.00 84.06 205 LYS A C 1
ATOM 1595 O O . LYS A 1 205 ? 13.096 10.283 -13.809 1.00 84.06 205 LYS A O 1
ATOM 1600 N N . GLU A 1 206 ? 11.816 11.621 -12.536 1.00 86.06 206 GLU A N 1
ATOM 1601 C CA . GLU A 1 206 ? 12.633 12.831 -12.693 1.00 86.06 206 GLU A CA 1
ATOM 1602 C C . GLU A 1 206 ? 13.867 12.851 -11.768 1.00 86.06 206 GLU A C 1
ATOM 1604 O O . GLU A 1 206 ? 14.652 13.800 -11.767 1.00 86.06 206 GLU A O 1
ATOM 1609 N N . GLY A 1 207 ? 14.066 11.814 -10.942 1.00 84.44 207 GLY A N 1
ATOM 1610 C CA . GLY A 1 207 ? 15.176 11.758 -9.987 1.00 84.44 207 GLY A CA 1
ATOM 1611 C C . GLY A 1 207 ? 15.094 12.841 -8.902 1.00 84.44 207 GLY A C 1
ATOM 1612 O O . GLY A 1 207 ? 16.122 13.339 -8.434 1.00 84.44 207 GLY A O 1
ATOM 1613 N N . LEU A 1 208 ? 13.877 13.239 -8.529 1.00 83.69 208 LEU A N 1
ATOM 1614 C CA . LEU A 1 208 ? 13.557 14.280 -7.546 1.00 83.69 208 LEU A CA 1
ATOM 1615 C C . LEU A 1 208 ? 13.118 13.721 -6.186 1.00 83.69 208 LEU A C 1
ATOM 1617 O O . LEU A 1 208 ? 12.925 14.481 -5.240 1.00 83.69 208 LEU A O 1
ATOM 1621 N N . LYS A 1 209 ? 12.981 12.396 -6.060 1.00 81.81 209 LYS A N 1
ATOM 1622 C CA . LYS A 1 209 ? 12.609 11.730 -4.806 1.00 81.81 209 LYS A CA 1
ATOM 1623 C C . LYS A 1 209 ? 13.508 12.178 -3.642 1.00 81.81 209 LYS A C 1
ATOM 1625 O O . LYS A 1 209 ? 14.714 11.944 -3.669 1.00 81.81 209 LYS A O 1
ATOM 1630 N N . GLY A 1 210 ? 12.889 12.757 -2.610 1.00 74.62 210 GLY A N 1
ATOM 1631 C CA . GLY A 1 210 ? 13.555 13.170 -1.369 1.00 74.62 210 GLY A CA 1
ATOM 1632 C C . GLY A 1 210 ? 14.378 14.457 -1.469 1.00 74.62 210 GLY A C 1
ATOM 1633 O O . GLY A 1 210 ? 15.170 14.719 -0.572 1.00 74.62 210 GLY A O 1
ATOM 1634 N N . LYS A 1 211 ? 14.237 15.235 -2.550 1.00 74.19 211 LYS A N 1
ATOM 1635 C CA . LYS A 1 211 ? 14.872 16.552 -2.668 1.00 74.19 211 LYS A CA 1
ATOM 1636 C C . LYS A 1 211 ? 13.973 17.640 -2.084 1.00 74.19 211 LYS A C 1
ATOM 1638 O O . LYS A 1 211 ? 12.776 17.666 -2.364 1.00 74.19 211 LYS A O 1
ATOM 1643 N N . ASP A 1 212 ? 14.577 18.559 -1.342 1.00 76.44 212 ASP A N 1
ATOM 1644 C CA . ASP A 1 212 ? 13.898 19.745 -0.822 1.00 76.44 212 ASP A CA 1
ATOM 1645 C C . ASP A 1 212 ? 13.706 20.808 -1.912 1.00 76.44 212 ASP A C 1
ATOM 1647 O O . ASP A 1 212 ? 14.470 20.876 -2.878 1.00 76.44 212 ASP A O 1
ATOM 1651 N N . GLY A 1 213 ? 12.685 21.655 -1.749 1.00 81.12 213 GLY A N 1
ATOM 1652 C CA . GLY A 1 213 ? 12.427 22.791 -2.644 1.00 81.12 213 GLY A CA 1
ATOM 1653 C C . GLY A 1 213 ? 11.976 22.410 -4.058 1.00 81.12 213 GLY A C 1
ATOM 1654 O O . GLY A 1 213 ? 12.056 23.232 -4.965 1.00 81.12 213 GLY A O 1
ATOM 1655 N N . VAL A 1 214 ? 11.529 21.169 -4.268 1.00 80.06 214 VAL A N 1
ATOM 1656 C CA . VAL A 1 214 ? 10.980 20.734 -5.556 1.00 80.06 214 VAL A CA 1
ATOM 1657 C C . VAL A 1 214 ? 9.618 21.387 -5.775 1.00 80.06 214 VAL A C 1
ATOM 1659 O O . VAL A 1 214 ? 8.673 21.129 -5.033 1.00 80.06 214 VAL A O 1
ATOM 1662 N N . GLU A 1 215 ? 9.511 22.191 -6.830 1.00 84.25 215 GLU A N 1
ATOM 1663 C CA . GLU A 1 215 ? 8.236 22.718 -7.307 1.00 84.25 215 GLU A CA 1
ATOM 1664 C C . GLU A 1 215 ? 7.623 21.777 -8.344 1.00 84.25 215 GLU A C 1
ATOM 1666 O O . GLU A 1 215 ? 8.285 21.308 -9.274 1.00 84.25 215 GLU A O 1
ATOM 1671 N N . MET A 1 216 ? 6.336 21.490 -8.171 1.00 82.81 216 MET A N 1
ATOM 1672 C CA . MET A 1 216 ? 5.575 20.662 -9.094 1.00 82.81 216 MET A CA 1
ATOM 1673 C C . MET A 1 216 ? 5.148 21.495 -10.314 1.00 82.81 216 MET A C 1
ATOM 1675 O O . MET A 1 216 ? 4.515 22.539 -10.133 1.00 82.81 216 MET A O 1
ATOM 1679 N N . PRO A 1 217 ? 5.430 21.041 -11.550 1.00 85.94 217 PRO A N 1
ATOM 1680 C CA . PRO A 1 217 ? 4.901 21.665 -12.758 1.00 85.94 217 PRO A CA 1
ATOM 1681 C C . PRO A 1 217 ? 3.367 21.717 -12.756 1.00 85.94 217 PRO A C 1
ATOM 1683 O O . PRO A 1 217 ? 2.703 20.826 -12.220 1.00 85.94 217 PRO A O 1
ATOM 1686 N N . ALA A 1 218 ? 2.794 22.750 -13.377 1.00 84.31 218 ALA A N 1
ATOM 1687 C CA . ALA A 1 218 ? 1.349 22.987 -13.363 1.00 84.31 218 ALA A CA 1
ATOM 1688 C C . ALA A 1 218 ? 0.535 21.823 -13.958 1.00 84.31 218 ALA A C 1
ATOM 1690 O O . ALA A 1 218 ? -0.536 21.498 -13.451 1.00 84.31 218 ALA A O 1
ATOM 1691 N N . ASP A 1 219 ? 1.055 21.160 -14.989 1.00 82.81 219 ASP A N 1
ATOM 1692 C CA . ASP A 1 219 ? 0.436 19.997 -15.626 1.00 82.81 219 ASP A CA 1
ATOM 1693 C C . ASP A 1 219 ? 0.409 18.769 -14.704 1.00 82.81 219 ASP A C 1
ATOM 1695 O O . ASP A 1 219 ? -0.595 18.055 -14.660 1.00 82.81 219 ASP A O 1
ATOM 1699 N N . ILE A 1 220 ? 1.461 18.554 -13.907 1.00 83.56 220 ILE A N 1
ATOM 1700 C CA . ILE A 1 220 ? 1.510 17.483 -12.898 1.00 83.56 220 ILE A CA 1
ATOM 1701 C C . ILE A 1 220 ? 0.542 17.788 -11.752 1.00 83.56 220 ILE A C 1
ATOM 1703 O O . ILE A 1 220 ? -0.177 16.892 -11.299 1.00 83.56 220 ILE A O 1
ATOM 1707 N N . ALA A 1 221 ? 0.469 19.050 -11.321 1.00 77.12 221 ALA A N 1
ATOM 1708 C CA . ALA A 1 221 ? -0.470 19.498 -10.296 1.00 77.12 221 ALA A CA 1
ATOM 1709 C C . ALA A 1 221 ? -1.924 19.283 -10.734 1.00 77.12 221 ALA A C 1
ATOM 1711 O O . ALA A 1 221 ? -2.712 18.670 -10.011 1.00 77.12 221 ALA A O 1
ATOM 1712 N N . GLN A 1 222 ? -2.256 19.724 -11.949 1.00 79.56 222 GLN A N 1
ATOM 1713 C CA . GLN A 1 222 ? -3.578 19.551 -12.539 1.00 79.56 222 GLN A CA 1
ATOM 1714 C C . GLN A 1 222 ? -3.925 18.066 -12.700 1.00 79.56 222 GLN A C 1
ATOM 1716 O O . GLN A 1 222 ? -4.976 17.631 -12.237 1.00 79.56 222 GLN A O 1
ATOM 1721 N N . SER A 1 223 ? -3.010 17.269 -13.254 1.00 80.50 223 SER A N 1
ATOM 1722 C CA . SER A 1 223 ? -3.189 15.822 -13.431 1.00 80.50 223 SER A CA 1
ATOM 1723 C C . SER A 1 223 ? -3.411 15.082 -12.107 1.00 80.50 223 SER A C 1
ATOM 1725 O O . SER A 1 223 ? -4.160 14.104 -12.053 1.00 80.50 223 SER A O 1
ATOM 1727 N N . THR A 1 224 ? -2.755 15.527 -11.031 1.00 76.12 224 THR A N 1
ATOM 1728 C CA . THR A 1 224 ? -2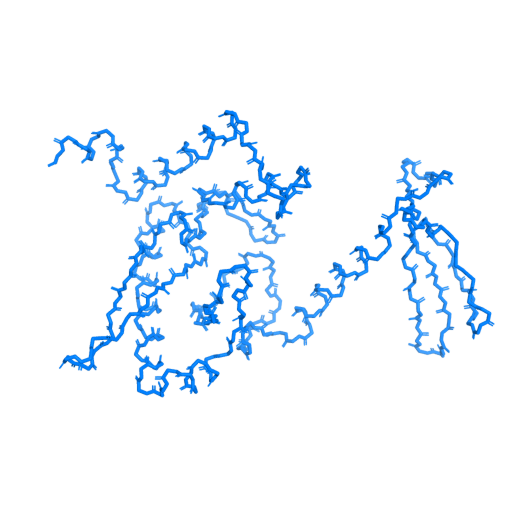.959 14.982 -9.680 1.00 76.12 224 THR A CA 1
ATOM 1729 C C . THR A 1 224 ? -4.345 15.362 -9.154 1.00 76.12 224 THR A C 1
ATOM 1731 O O . THR A 1 224 ? -5.068 14.511 -8.643 1.00 76.12 224 THR A O 1
ATOM 1734 N N . SER A 1 225 ? -4.762 16.619 -9.341 1.00 80.81 225 SER A N 1
ATOM 1735 C CA . SER A 1 225 ? -6.086 17.096 -8.928 1.00 80.81 225 SER A CA 1
ATOM 1736 C C . SER A 1 225 ? -7.227 16.380 -9.658 1.00 80.81 225 SER A C 1
ATOM 1738 O O . SER A 1 225 ? -8.190 15.964 -9.018 1.00 80.81 225 SER A O 1
ATOM 1740 N N . GLU A 1 226 ? -7.110 16.174 -10.970 1.00 84.88 226 GLU A N 1
ATOM 1741 C CA . GLU A 1 226 ? -8.117 15.472 -11.779 1.00 84.88 226 GLU A CA 1
ATOM 1742 C C . GLU A 1 226 ? -8.352 14.039 -11.282 1.00 84.88 226 GLU A C 1
ATOM 1744 O O . GLU A 1 226 ? -9.496 13.599 -11.177 1.00 84.88 226 GLU A O 1
ATOM 1749 N N 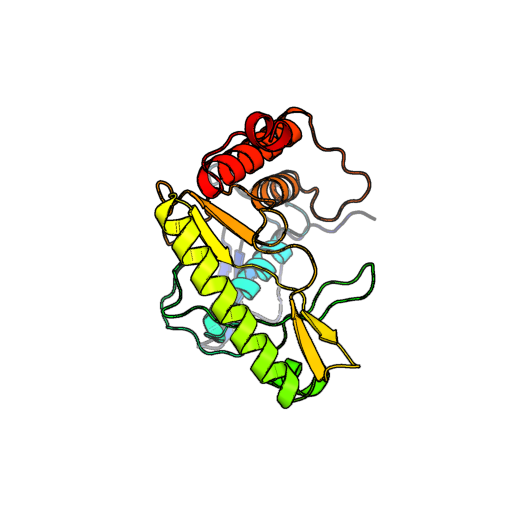. ARG A 1 227 ? -7.285 13.340 -10.882 1.00 81.69 227 ARG A N 1
ATOM 1750 C CA . ARG A 1 227 ? -7.355 11.998 -10.283 1.00 81.69 227 ARG A CA 1
ATOM 1751 C C . ARG A 1 227 ? -8.095 11.984 -8.948 1.00 81.69 227 ARG A C 1
ATOM 1753 O O . ARG A 1 227 ? -8.938 11.118 -8.724 1.00 81.69 227 ARG A O 1
ATOM 1760 N N . TYR A 1 228 ? -7.828 12.969 -8.092 1.00 78.31 228 TYR A N 1
ATOM 1761 C CA . TYR A 1 228 ? -8.498 13.098 -6.795 1.00 78.31 228 TYR A CA 1
ATOM 1762 C C . TYR A 1 228 ? -9.989 13.386 -6.976 1.00 78.31 228 TYR A C 1
ATOM 1764 O O . TYR A 1 228 ? -10.826 12.814 -6.278 1.00 78.31 228 TYR A O 1
ATOM 1772 N N . LEU A 1 229 ? -10.328 14.252 -7.935 1.00 82.62 229 LEU A N 1
ATOM 1773 C CA . LEU A 1 229 ? -11.711 14.570 -8.277 1.00 82.62 229 LEU A CA 1
ATOM 1774 C C . LEU A 1 229 ? -12.444 13.364 -8.875 1.00 82.62 229 LEU A C 1
ATOM 1776 O O . LEU A 1 229 ? -13.618 13.172 -8.557 1.00 82.62 229 LEU A O 1
ATOM 1780 N N . ASP A 1 230 ? -11.778 12.539 -9.690 1.00 85.00 230 ASP A N 1
ATOM 1781 C CA . ASP A 1 230 ? -12.377 11.306 -10.214 1.00 85.00 230 ASP A CA 1
ATOM 1782 C C . ASP A 1 230 ? -12.635 10.290 -9.093 1.00 85.00 230 ASP A C 1
ATOM 1784 O O . ASP A 1 230 ? -13.758 9.802 -8.953 1.00 85.00 230 ASP A O 1
ATOM 1788 N N . ALA A 1 231 ? -11.656 10.054 -8.209 1.00 78.50 231 ALA A N 1
ATOM 1789 C CA . ALA A 1 231 ? -11.861 9.212 -7.029 1.00 78.50 231 ALA A CA 1
ATOM 1790 C C . ALA A 1 231 ? -13.020 9.717 -6.158 1.00 78.50 231 ALA A C 1
ATOM 1792 O O . ALA A 1 231 ? -13.909 8.941 -5.804 1.00 78.50 231 ALA A O 1
ATOM 1793 N N . PHE A 1 232 ? -13.061 11.021 -5.862 1.00 81.94 232 PHE A N 1
ATOM 1794 C CA . PHE A 1 232 ? -14.153 11.633 -5.104 1.00 81.94 232 PHE A CA 1
ATOM 1795 C C . PHE A 1 232 ? -15.507 11.403 -5.780 1.00 81.94 232 PHE A C 1
ATOM 1797 O O . PHE A 1 232 ? -16.463 10.973 -5.131 1.00 81.94 232 PHE A O 1
ATOM 1804 N N . LYS A 1 233 ? -15.593 11.653 -7.090 1.00 88.44 233 LYS A N 1
ATOM 1805 C CA . LYS A 1 233 ? -16.830 11.502 -7.855 1.00 88.44 233 LYS A CA 1
ATOM 1806 C C . LYS A 1 233 ? -17.317 10.061 -7.878 1.00 88.44 233 LYS A C 1
ATOM 1808 O O . LYS A 1 233 ? -18.502 9.827 -7.653 1.00 88.44 233 LYS A O 1
ATOM 1813 N N . ARG A 1 234 ? -16.424 9.098 -8.107 1.00 89.62 234 ARG A N 1
ATOM 1814 C CA . ARG A 1 234 ? -16.763 7.669 -8.095 1.00 89.62 234 ARG A CA 1
ATOM 1815 C C . ARG A 1 234 ? -17.234 7.220 -6.715 1.00 89.62 234 ARG A C 1
ATOM 1817 O O . ARG A 1 234 ? -18.270 6.572 -6.615 1.00 89.62 234 ARG A O 1
ATOM 1824 N N . LEU A 1 235 ? -16.524 7.605 -5.652 1.00 86.75 235 LEU A N 1
ATOM 1825 C CA . LEU A 1 235 ? -16.847 7.203 -4.280 1.00 86.75 235 LEU A CA 1
ATOM 1826 C C . LEU A 1 235 ? -18.154 7.817 -3.768 1.00 86.75 235 LEU A C 1
ATOM 1828 O O . LEU A 1 235 ? -18.946 7.136 -3.114 1.00 86.75 235 LEU A O 1
ATOM 1832 N N . THR A 1 236 ? -18.397 9.095 -4.054 1.00 88.12 236 THR A N 1
ATOM 1833 C CA . THR A 1 236 ? -19.529 9.840 -3.478 1.00 88.12 236 THR A CA 1
ATOM 1834 C C . THR A 1 236 ? -20.745 9.922 -4.396 1.00 88.12 236 THR A C 1
ATOM 1836 O O . THR A 1 236 ? -21.841 10.236 -3.933 1.00 88.12 236 THR A O 1
ATOM 1839 N N . GLY A 1 237 ? -20.569 9.670 -5.696 1.00 89.12 237 GLY A N 1
ATOM 1840 C CA . GLY A 1 237 ? -21.584 9.914 -6.719 1.00 89.12 237 GLY A CA 1
ATOM 1841 C C . GLY A 1 237 ? -21.817 11.399 -7.030 1.00 89.12 237 GLY A C 1
ATOM 1842 O O . GLY A 1 237 ? -22.752 11.708 -7.764 1.00 89.12 237 GLY A O 1
ATOM 1843 N N . LYS A 1 238 ? -21.003 12.314 -6.484 1.00 85.38 238 LYS A N 1
ATOM 1844 C CA . LYS A 1 238 ? -21.130 13.769 -6.650 1.00 85.38 238 LYS A CA 1
ATOM 1845 C C . LYS A 1 238 ? -19.822 14.385 -7.130 1.00 85.38 238 LYS A C 1
ATOM 1847 O O . LYS A 1 238 ? -18.736 13.954 -6.765 1.00 85.38 238 LYS A O 1
ATOM 1852 N N . THR A 1 239 ? -19.908 15.448 -7.911 1.00 88.62 239 THR A N 1
ATOM 1853 C CA . THR A 1 239 ? -18.784 16.361 -8.129 1.00 88.62 239 THR A CA 1
ATOM 1854 C C . THR A 1 239 ? -18.477 17.144 -6.851 1.00 88.62 239 THR A C 1
ATOM 1856 O O . THR A 1 239 ? -19.346 17.343 -5.998 1.00 88.62 239 THR A O 1
ATOM 1859 N N . LEU A 1 240 ? -17.244 17.642 -6.719 1.00 78.75 240 LEU A N 1
ATOM 1860 C CA . LEU A 1 240 ? -16.873 18.477 -5.572 1.00 78.75 240 LEU A CA 1
ATOM 1861 C C . LEU A 1 240 ? -17.741 19.746 -5.485 1.00 78.75 240 LEU A C 1
ATOM 1863 O O . LEU A 1 240 ? -18.113 20.163 -4.395 1.00 78.75 240 LEU A O 1
ATOM 1867 N N . GLN A 1 241 ? -18.125 20.325 -6.627 1.00 84.12 241 GLN A N 1
ATOM 1868 C CA . GLN A 1 241 ? -19.005 21.494 -6.668 1.00 84.12 241 GLN A CA 1
ATOM 1869 C C . GLN A 1 241 ? -20.389 21.198 -6.072 1.00 84.12 241 GLN A C 1
ATOM 1871 O O . GLN A 1 241 ? -20.888 21.996 -5.285 1.00 84.12 241 GLN A O 1
ATOM 1876 N N . GLU A 1 242 ? -20.987 20.051 -6.402 1.00 82.69 242 GLU A N 1
ATOM 1877 C CA . GLU A 1 242 ? -22.275 19.625 -5.834 1.00 82.69 242 GLU A CA 1
ATOM 1878 C C . GLU A 1 242 ? -22.175 19.351 -4.328 1.00 82.69 242 GLU A C 1
ATOM 1880 O O . GLU A 1 242 ? -23.120 19.617 -3.591 1.00 82.69 242 GLU A O 1
ATOM 1885 N N . ALA A 1 243 ? -21.038 18.830 -3.859 1.00 79.00 243 ALA A N 1
ATOM 1886 C CA . ALA A 1 243 ? -20.813 18.567 -2.440 1.00 79.00 243 ALA A CA 1
ATOM 1887 C C . ALA A 1 243 ? -20.638 19.848 -1.607 1.00 79.00 243 ALA A C 1
ATOM 1889 O O . ALA A 1 243 ? -21.037 19.865 -0.452 1.00 79.00 243 ALA A O 1
ATOM 1890 N N . LEU A 1 244 ? -20.068 20.910 -2.184 1.00 74.56 244 LEU A N 1
ATOM 1891 C CA . LEU A 1 244 ? -19.848 22.194 -1.501 1.00 74.56 244 LEU A CA 1
ATOM 1892 C C . LEU A 1 244 ? -21.096 23.089 -1.440 1.00 74.56 244 LEU A C 1
ATOM 1894 O O . LEU A 1 244 ? -21.093 24.096 -0.736 1.00 74.56 244 LEU A O 1
ATOM 1898 N N . GLN A 1 245 ? -22.133 22.768 -2.213 1.00 78.81 245 GLN A N 1
ATOM 1899 C CA . GLN A 1 245 ? -23.385 23.529 -2.268 1.00 78.81 245 GLN A CA 1
ATOM 1900 C C . GLN A 1 245 ? -24.495 22.951 -1.376 1.00 78.81 245 GLN A C 1
ATOM 1902 O O . GLN A 1 245 ? -25.550 23.577 -1.264 1.00 78.81 245 GLN A O 1
ATOM 1907 N N . GLY A 1 246 ? -24.285 21.769 -0.788 1.00 56.03 246 GLY A N 1
ATOM 1908 C CA . GLY A 1 246 ? -25.228 21.090 0.109 1.00 56.03 246 GLY A CA 1
ATOM 1909 C C . GLY A 1 246 ? -24.776 21.130 1.557 1.00 56.03 246 GLY A C 1
ATOM 1910 O O . GLY A 1 246 ? -25.676 21.065 2.421 1.00 56.03 246 GLY A O 1
#

Solvent-accessible surface area (backbone atoms only — not comparable to full-atom values): 14663 Å² total; per-residue (Å²): 133,83,77,76,59,50,65,76,85,84,57,94,91,39,57,75,75,48,77,56,78,41,38,38,34,28,46,72,52,103,89,41,74,47,81,45,53,31,9,33,42,66,60,94,92,41,65,51,97,60,48,45,62,56,46,14,59,52,55,49,51,53,50,50,53,55,49,51,53,70,69,65,43,44,58,50,82,40,80,51,77,83,88,70,48,49,78,50,82,65,101,59,93,78,81,71,46,59,49,85,50,62,96,93,58,71,59,45,80,32,31,62,71,55,47,20,71,72,65,33,61,77,50,35,58,50,50,49,54,50,53,54,51,53,47,53,54,51,32,54,59,31,44,80,48,47,28,39,57,79,49,68,53,80,47,74,44,75,40,81,89,78,75,42,82,39,86,40,84,73,74,85,38,47,86,44,21,46,36,26,49,50,91,73,62,58,72,64,44,89,71,68,53,37,19,56,61,49,58,52,51,50,31,50,76,73,71,46,67,93,55,83,91,73,79,78,55,70,68,59,50,50,57,51,49,53,28,43,50,49,50,46,24,47,72,69,74,41,54,71,70,63,61,76,76,109

Radius of gyration: 23.49 Å; Cα contacts (8 Å, |Δi|>4): 326; chains: 1; bounding box: 69×49×60 Å

InterPro domains:
  IPR018236 SAICAR synthetase, conserved site [PS01058] (149-157)
  IPR028923 SAICAR synthetase/ADE2, N-terminal [PF01259] (17-72)
  IPR028923 SAICAR synthetase/ADE2, N-terminal [PF01259] (79-215)

Sequence (246 aa):
MSIPVVTNIELSSLAKLASGKVRDLYNVDDKTLLFVTTDRISAYDVIMANGVPLKGAVLTNISAHWFKYKKSGTVHGLAVPAGLQQCSPFPEPIYTPSTKAELGQHDENITPEQAAKIVGEKYAARIEALALKVYKAGAAYAAERGIIIADTKFEFGLDEETDEIVLIDEVLTPDSSRFWPADEYEVGRDQDSFDKQFLRNWLTKEGLKGKDGVEMPADIAQSTSERYLDAFKRLTGKTLQEALQG

=== Feature glossary ===
Key to the feature types in this record:

pLDDT. pLDDT is the predicted lDDT-Cα score: AlphaFold's confidence that the local environment of each residue (all inter-atomic distances within 15 Å) is correctly placed. It is a per-residue number between 0 and 100, with higher meaning more reliable.

Radius of gyration, Cα contacts, bounding box. The geometric summary reports three shape descriptors. Rg (radius of gyration) measures how spread out the Cα atoms are about their centre of mass; compact globular proteins have small Rg, elongated or unfolded ones large. Cα contacts (<8 Å, |i−j|>4) count long-range residue pairs in spatial proximity — high for tightly packed folds, near zero for rods or random coil. The bounding-box extents give the protein's footprint along x, y, z in Å.

Backbone torsions (φ/ψ). Backbone dihedral angles. Every residue except chain termini has a φ (preceding-C → N → Cα → C) and a ψ (N → Cα → C → next-N). They are reported in degrees following the IUPAC sign convention. Secondary structure is essentially a statement about which (φ, ψ) basin each residue occupies.

Contact-map, Ramachandran, and PAE plots. Plot images: a contact map (which residues are close in 3D, as an N×N binary image), a Ramachandran scatter (backbone torsion angles, revealing secondary-structure composition at a glance), and — for AlphaFold structures — a PAE heatmap (pairwise prediction confidence).

Predicted aligned error. Predicted Aligned Error (PAE) is an AlphaFold confidence matrix: entry (i, j) is the expected error in the position of residue j, in ångströms, when the prediction is superimposed on the true structure at residue i. Low PAE within a block of residues means that block is internally rigid and well-predicted; high PAE between two blocks means their relative placement is uncertain even if each block individually is confident.

Secondary structure (3-state, P-SEA). Three-state secondary structure (P-SEA) collapses the eight DSSP classes into helix (a), strand (b), and coil (c). P-SEA assigns these from Cα geometry alone — distances and angles — without requiring backbone oxygens, so it works on any Cα trace.

Solvent-accessible surface area. Solvent-accessible surface area (SASA) is the area in Å² traced out by the centre of a 1.4 Å probe sphere (a water molecule) rolled over the protein's van der Waals surface (Shrake–Rupley / Lee–Richards construction). Buried residues have near-zero SASA; fully exposed residues can exceed 200 Å². The total SASA scales roughly with the number of surface residues.

Foldseek 3Di. The Foldseek 3Di string encodes local tertiary geometry as a 20-letter alphabet — one character per residue — derived from the relative positions of nearby Cα atoms. Unlike the amino-acid sequence, 3Di is a direct function of the 3D structure, so two proteins with the same fold have similar 3Di strings even at low sequence identity.

B-factor. For experimental (PDB) structures, the B-factor (temperature factor) quantifies the positional spread of each atom in the crystal — a combination of thermal vibration and static disorder — in units of Å². High B-factors mark flexible loops or poorly resolved regions; low B-factors mark the rigid, well-ordered core.

mmCIF coordinates. The mmCIF block holds the 3D Cartesian coordinates of each backbone atom (N, Cα, C, O) in ångströms. mmCIF is the PDB's canonical archive format — a tagged-loop text representation of the atomic model.

InterPro / GO / CATH / organism. Functional annotations link the protein to curated databases. InterPro entries identify conserved domains and families by matching the sequence against member-database signatures (Pfam, PROSITE, CDD, …). Gene Ontology (GO) terms describe molecular function, biological process, and cellular component in a controlled vocabulary. CATH places the structure in a hierarchical fold classification (Class/Architecture/Topology/Homologous-superfamily). The organism is the source species.

Rendered structure images. Structure images are PyMOL renders from six orthogonal camera directions. Cartoon representation draws helices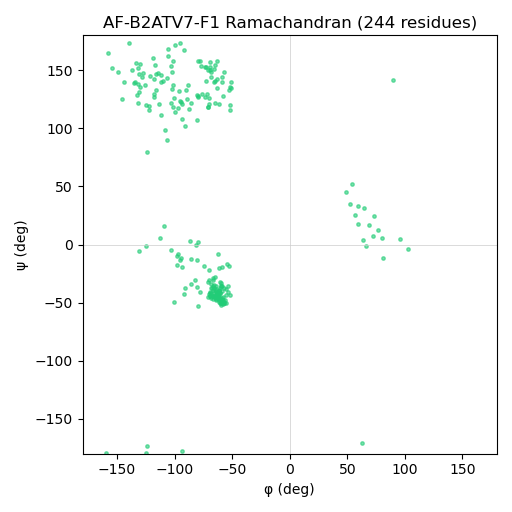 as coils and strands as arrows; sticks shows the backbone as bonds; surface shows the solvent-excluded envelope. Rainbow coloring maps sequence position to hue (blue→red, N→C); chain coloring assigns a distinct color per polypeptide.

Sequence. This is the polypeptide sequence — one letter per residue, N-terminus first. Length ranges from a few dozen residues for small domains to over a thousand for large multi-domain proteins.

Secondary structure (8-state, DSSP). The SS8 string is DSSP's per-residue secondary-structure call. α-helix (H) means an i→i+4 H-bond ladder; β-strand (E) means the residue participates in a β-sheet; 3₁₀ (G) and π (I) are tighter and wider helices; T/S are turns/bends; '-' is loop.

Nearest PDB structures. Structural nearest neighbors (via Foldseek easy-search vs the PDB). Reported per hit: target PDB id, E-value, and alignment TM-score. A TM-score above ~0.5 is the conventional threshold for 'same fold'.